Protein AF-A0AAE3A892-F1 (afdb_monomer_lite)

Foldseek 3Di:
DDPPPPPVNVVVVVVVVVVVDVVPDDDPDDDPDDDDDDDDDDDDDDDDDDDDPPPVVVVVVVVVVVVVVVVVVVVVVVVVLLVLLVVLLVVQLVLLVVLLVLQLVVLVVLLVVLLVLLVVLLVVQLVVLVVLLVVQLVVLVVLLVLQLVLLVVLCVVLVPDPDVSVVSNVVSVVLSVVLNVQSVVLSVVQNVVLVVLSVVLNVQSVVLSVVVNVVSVVVSVVVNVVSVVCSVVSHRDHCNVVSVPSNDDDPVSSVSSVVSSVSSNPDDRPDGRHGPRHHDHNPPVDLPPDPLVVCVVVLVVLVVVCVVPVPDDLVNSLVVSVVVPPVDPSSSSVSSVVD

Organism: NCBI:txid2885352

Secondary structure (DSSP, 8-state):
------HHHHHHHHHHHHHHHHHH----------------------------SSHHHHHHHHHHHHHHHHHHHHHHHHHHHHHHHHHHHHHHHHHHHHHHHHHHHHHHHHHHHHHHHHHHHHHHHHHHHHHHHHHHHHHHHHHHHHHHHHHHHHHHHHT--SSHHHHHHHHHHHHHHHHHHHHHHHHHHHHHHHHHHHHHHHHHHHHHHHHHHHHHHHHHHHHHHHHHHHHHTT-----HHHHTTSSS--HHHHHHHHHHHHHHHT---SS---------------TTSS--GGGHHHHHHHHHHHHH-TT--HHHHHHHHHHTT---HHHHHHHHTT-

Structure (mmCIF, N/CA/C/O backbone):
data_AF-A0AAE3A892-F1
#
_entry.id   AF-A0AAE3A892-F1
#
loop_
_atom_site.group_PDB
_atom_site.id
_atom_site.type_symbol
_atom_site.label_atom_id
_atom_site.label_alt_id
_atom_site.label_comp_id
_atom_site.label_asym_id
_atom_site.label_entity_id
_atom_site.label_seq_id
_atom_site.pdbx_PDB_ins_code
_atom_site.Cartn_x
_atom_site.Cartn_y
_atom_sit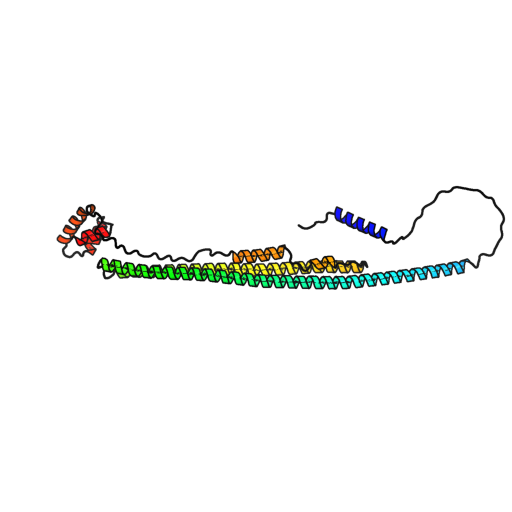e.Cartn_z
_atom_site.occupancy
_atom_site.B_iso_or_equiv
_atom_site.auth_seq_id
_atom_site.auth_comp_id
_atom_site.auth_asym_id
_atom_site.auth_atom_id
_atom_site.pdbx_PDB_model_num
ATOM 1 N N . MET A 1 1 ? 23.558 9.564 -4.232 1.00 33.62 1 MET A N 1
ATOM 2 C CA . MET A 1 1 ? 24.582 10.556 -4.639 1.00 33.62 1 MET A CA 1
ATOM 3 C C . MET A 1 1 ? 24.733 10.500 -6.153 1.00 33.62 1 MET A C 1
ATOM 5 O O . MET A 1 1 ? 25.247 9.514 -6.661 1.00 33.62 1 MET A O 1
ATOM 9 N N . ALA A 1 2 ? 24.221 11.501 -6.871 1.00 34.81 2 ALA A N 1
ATOM 10 C CA . ALA A 1 2 ? 24.325 11.575 -8.327 1.00 34.81 2 ALA A CA 1
ATOM 11 C C . ALA A 1 2 ? 25.760 11.954 -8.733 1.00 34.81 2 ALA A C 1
ATOM 13 O O . ALA A 1 2 ? 26.279 12.981 -8.292 1.00 34.81 2 ALA A O 1
ATOM 14 N N . LEU A 1 3 ? 26.406 11.122 -9.554 1.00 37.56 3 LEU A N 1
ATOM 15 C CA . LEU A 1 3 ? 27.712 11.415 -10.146 1.00 37.56 3 LEU A CA 1
ATOM 16 C C . LEU A 1 3 ? 27.541 12.491 -11.221 1.00 37.56 3 LEU A C 1
ATOM 18 O O . LEU A 1 3 ? 27.322 12.210 -12.395 1.00 37.56 3 LEU A O 1
ATOM 22 N N . ASN A 1 4 ? 27.625 13.744 -10.788 1.00 42.72 4 ASN A N 1
ATOM 23 C CA . ASN A 1 4 ? 27.704 14.901 -11.661 1.00 42.72 4 ASN A CA 1
ATOM 24 C C . ASN A 1 4 ? 29.128 14.940 -12.240 1.00 42.72 4 ASN A C 1
ATOM 26 O O . ASN A 1 4 ? 30.059 15.431 -11.594 1.00 42.72 4 ASN A O 1
ATOM 30 N N . LEU A 1 5 ? 29.332 14.333 -13.415 1.00 45.47 5 LEU A N 1
ATOM 31 C CA . LEU A 1 5 ? 30.637 14.351 -14.071 1.00 45.47 5 LEU A CA 1
ATOM 32 C C . LEU A 1 5 ? 30.964 15.789 -14.483 1.00 45.47 5 LEU A C 1
ATOM 34 O O . LEU A 1 5 ? 30.405 16.344 -15.427 1.00 45.47 5 LEU A O 1
ATOM 38 N N . THR A 1 6 ? 31.879 16.406 -13.739 1.00 59.25 6 THR A N 1
ATOM 39 C CA . THR A 1 6 ? 32.357 17.767 -13.996 1.00 59.25 6 THR A CA 1
ATOM 40 C C . THR A 1 6 ? 32.995 17.864 -15.385 1.00 59.25 6 THR A C 1
ATOM 42 O O . THR A 1 6 ? 33.561 16.899 -15.896 1.00 59.25 6 THR A O 1
ATOM 45 N N . SER A 1 7 ? 32.964 19.051 -15.999 1.00 50.44 7 SER A N 1
ATOM 46 C CA . SER A 1 7 ? 33.497 19.320 -17.350 1.00 50.44 7 SER A CA 1
ATOM 47 C C . SER A 1 7 ? 34.948 18.854 -17.576 1.00 50.44 7 SER A C 1
ATOM 49 O O . SER A 1 7 ? 35.353 18.597 -18.711 1.00 50.44 7 SER A O 1
ATOM 51 N N . LYS A 1 8 ? 35.730 18.676 -16.501 1.00 50.28 8 LYS A N 1
ATOM 52 C CA . LYS A 1 8 ? 37.054 18.035 -16.530 1.00 50.28 8 LYS A CA 1
ATOM 53 C C . LYS A 1 8 ? 36.995 16.540 -16.855 1.00 50.28 8 LYS A C 1
ATOM 55 O O . LYS A 1 8 ? 37.825 16.073 -17.625 1.00 50.28 8 LYS A O 1
ATOM 60 N N . GLN A 1 9 ? 36.030 15.794 -16.324 1.00 52.16 9 GLN A N 1
ATOM 61 C CA . GLN A 1 9 ? 35.881 14.364 -16.608 1.00 52.16 9 GLN A CA 1
ATOM 62 C C . GLN A 1 9 ? 35.384 14.107 -18.039 1.00 52.16 9 GLN A C 1
ATOM 64 O O . GLN A 1 9 ? 35.824 13.145 -18.665 1.00 52.16 9 GLN A O 1
ATOM 69 N N . LEU A 1 10 ? 34.580 15.020 -18.600 1.00 50.03 10 LEU A N 1
ATOM 70 C CA . LEU A 1 10 ? 34.157 14.970 -20.005 1.00 50.03 10 LEU A CA 1
ATOM 71 C C . LEU A 1 10 ? 35.337 15.211 -20.970 1.00 50.03 10 LEU A C 1
ATOM 73 O O . LEU A 1 10 ? 35.497 14.487 -21.951 1.00 50.03 10 LEU A O 1
ATOM 77 N N . LYS A 1 11 ? 36.237 16.152 -20.641 1.00 51.78 11 LYS A N 1
ATOM 78 C CA . LYS A 1 11 ? 37.479 16.387 -21.406 1.00 51.78 11 LYS A CA 1
ATOM 79 C C . LYS A 1 11 ? 38.458 15.210 -21.327 1.00 51.78 11 LYS A C 1
ATOM 81 O O . LYS A 1 11 ? 39.085 14.875 -22.328 1.00 51.78 11 LYS A O 1
ATOM 86 N N . THR A 1 12 ? 38.556 14.537 -20.181 1.00 56.66 12 THR A N 1
ATOM 87 C CA . THR A 1 12 ? 39.399 13.337 -20.032 1.00 56.66 12 THR A CA 1
ATOM 88 C C . THR A 1 12 ? 38.829 12.128 -20.785 1.00 56.66 12 THR A C 1
ATOM 90 O O . THR A 1 12 ? 39.595 11.333 -21.330 1.00 56.66 12 THR A O 1
ATOM 93 N N . ALA A 1 13 ? 37.501 11.998 -20.878 1.00 49.62 13 ALA A N 1
ATOM 94 C CA . ALA A 1 13 ? 36.851 10.969 -21.692 1.00 49.62 13 ALA A CA 1
ATOM 95 C C . ALA A 1 13 ? 37.046 11.215 -23.202 1.00 49.62 13 ALA A C 1
ATOM 97 O O . ALA A 1 13 ? 37.374 10.279 -23.931 1.00 49.62 13 ALA A O 1
ATOM 98 N N . MET A 1 14 ? 36.967 12.473 -23.656 1.00 52.16 14 MET A N 1
ATOM 99 C CA . MET A 1 14 ? 37.275 12.855 -25.045 1.00 52.16 14 MET A CA 1
ATOM 100 C C . MET A 1 14 ? 38.755 12.631 -25.402 1.00 52.16 14 MET A C 1
ATOM 102 O O . MET A 1 14 ? 39.050 12.085 -26.463 1.00 52.16 14 MET A O 1
ATOM 106 N N . ALA A 1 15 ? 39.686 12.930 -24.490 1.00 50.28 15 ALA A N 1
ATOM 107 C CA . ALA A 1 15 ? 41.113 12.649 -24.686 1.00 50.28 15 ALA A CA 1
ATOM 108 C C . ALA A 1 15 ? 41.426 11.136 -24.742 1.00 50.28 15 ALA A C 1
ATOM 110 O O . ALA A 1 15 ? 42.330 10.713 -25.464 1.00 50.28 15 ALA A O 1
ATOM 111 N N . ARG A 1 16 ? 40.658 10.295 -24.027 1.00 50.62 16 ARG A N 1
ATOM 112 C CA . ARG A 1 16 ? 40.724 8.826 -24.165 1.00 50.62 16 ARG A CA 1
ATOM 113 C C . ARG A 1 16 ? 40.173 8.341 -25.509 1.00 50.62 16 ARG A C 1
ATOM 115 O O . ARG A 1 16 ? 40.745 7.412 -26.075 1.00 50.62 16 ARG A O 1
ATOM 122 N N . GLY A 1 17 ? 39.131 8.984 -26.038 1.00 47.88 17 GLY A N 1
ATOM 123 C CA . GLY A 1 17 ? 38.609 8.724 -27.385 1.00 47.88 17 GLY A CA 1
ATOM 124 C C . GLY A 1 17 ? 39.623 9.054 -28.489 1.00 47.88 17 GLY A C 1
ATOM 125 O O . GLY A 1 17 ? 39.871 8.233 -29.371 1.00 47.88 17 GLY A O 1
ATOM 126 N N . GLU A 1 18 ? 40.311 10.196 -28.388 1.00 48.03 18 GLU A N 1
ATOM 127 C CA . GLU A 1 18 ? 41.391 10.572 -29.318 1.00 48.03 18 GLU A CA 1
ATOM 128 C C . GLU A 1 18 ? 42.628 9.661 -29.232 1.00 48.03 18 GLU A C 1
ATOM 130 O O . GLU A 1 18 ? 43.338 9.469 -30.224 1.00 48.03 18 GLU A O 1
ATOM 135 N N . ALA A 1 19 ? 42.916 9.092 -28.058 1.00 49.12 19 ALA A N 1
ATOM 136 C CA . ALA A 1 19 ? 44.016 8.145 -27.883 1.00 49.12 19 ALA A CA 1
ATOM 137 C C . ALA A 1 19 ? 43.709 6.765 -28.495 1.00 49.12 19 ALA A C 1
ATOM 139 O O . ALA A 1 19 ? 44.619 6.100 -28.993 1.00 49.12 19 ALA A O 1
ATOM 140 N N . LEU A 1 20 ? 42.438 6.347 -28.517 1.00 46.78 20 LEU A N 1
ATOM 141 C CA . LEU A 1 20 ? 42.010 5.100 -29.160 1.00 46.78 20 LEU A CA 1
ATOM 142 C C . LEU A 1 20 ? 42.042 5.197 -30.692 1.00 46.78 20 LEU A C 1
ATOM 144 O O . LEU A 1 20 ? 42.475 4.247 -31.344 1.00 46.78 20 LEU A O 1
ATOM 148 N N . ASN A 1 21 ? 41.717 6.364 -31.259 1.00 45.84 21 ASN A N 1
ATOM 149 C CA . ASN A 1 21 ? 41.818 6.606 -32.704 1.00 45.84 21 ASN A CA 1
ATOM 150 C C . ASN A 1 21 ? 43.278 6.564 -33.211 1.00 45.84 21 ASN A C 1
ATOM 152 O O . ASN A 1 21 ? 43.562 6.109 -34.316 1.00 45.84 21 ASN A O 1
ATOM 156 N N . ARG A 1 22 ? 44.242 6.956 -32.366 1.00 53.88 22 ARG A N 1
ATOM 157 C CA . ARG A 1 22 ? 45.680 6.838 -32.668 1.00 53.88 22 ARG A CA 1
ATOM 158 C C . ARG A 1 22 ? 46.227 5.409 -32.577 1.00 53.88 22 ARG A C 1
ATOM 160 O O . ARG A 1 22 ? 47.268 5.142 -33.168 1.00 53.88 22 ARG A O 1
ATOM 167 N N . LYS A 1 23 ? 45.557 4.497 -31.861 1.00 48.50 23 LYS A N 1
ATOM 168 C CA . LYS A 1 23 ? 46.024 3.113 -31.653 1.00 48.50 23 LYS A CA 1
ATOM 169 C C . LYS A 1 23 ? 45.514 2.126 -32.715 1.00 48.50 23 LYS A C 1
ATOM 171 O O . LYS A 1 23 ? 46.182 1.122 -32.935 1.00 48.50 23 LYS A O 1
ATOM 176 N N . TYR A 1 24 ? 44.386 2.408 -33.377 1.00 50.06 24 TYR A N 1
ATOM 177 C CA . TYR A 1 24 ? 43.742 1.473 -34.320 1.00 50.06 24 TYR A CA 1
ATOM 178 C C . TYR A 1 24 ? 43.575 1.973 -35.771 1.00 50.06 24 TYR A C 1
ATOM 180 O O . TYR A 1 24 ? 43.003 1.257 -36.580 1.00 50.06 24 TYR A O 1
ATOM 188 N N . GLY A 1 25 ? 44.157 3.122 -36.134 1.00 41.69 25 GLY A N 1
ATOM 189 C CA . GLY A 1 25 ? 44.563 3.426 -37.514 1.00 41.69 25 GLY A CA 1
ATOM 190 C C . GLY A 1 25 ? 43.467 3.811 -38.518 1.00 41.69 25 GLY A C 1
ATOM 191 O O . GLY A 1 25 ? 42.884 2.957 -39.170 1.00 41.69 25 GLY A O 1
ATOM 192 N N . LEU A 1 26 ? 43.346 5.114 -38.791 1.00 39.53 26 LEU A N 1
ATOM 193 C CA . LEU A 1 26 ? 43.090 5.633 -40.142 1.00 39.53 26 LEU A CA 1
ATOM 194 C C . LEU A 1 26 ? 44.036 6.815 -40.398 1.00 39.53 26 LEU A C 1
ATOM 196 O O . LEU A 1 26 ? 43.780 7.954 -40.013 1.00 39.53 26 LEU A O 1
ATOM 200 N N . SER A 1 27 ? 45.180 6.519 -41.019 1.00 34.69 27 SER A N 1
ATOM 201 C CA . SER A 1 27 ? 46.148 7.520 -41.471 1.00 34.69 27 SER A CA 1
ATOM 202 C C . SER A 1 27 ? 45.710 8.080 -42.823 1.00 34.69 27 SER A C 1
ATOM 204 O O . SER A 1 27 ? 46.051 7.527 -43.864 1.00 34.69 27 SER A O 1
ATOM 206 N N . SER A 1 28 ? 44.990 9.202 -42.822 1.00 35.16 28 SER A N 1
ATOM 207 C CA . SER A 1 28 ? 44.943 10.095 -43.985 1.00 35.16 28 SER A CA 1
ATOM 208 C C . SER A 1 28 ? 46.213 10.946 -43.977 1.00 35.16 28 SER A C 1
ATOM 210 O O . SER A 1 28 ? 46.269 12.032 -43.395 1.00 35.16 28 SER A O 1
ATOM 212 N N . SER A 1 29 ? 47.263 10.409 -44.587 1.00 31.91 29 SER A N 1
ATOM 213 C CA . SER A 1 29 ? 48.563 11.051 -44.737 1.00 31.91 29 SER A CA 1
ATOM 214 C C . SER A 1 29 ? 48.463 12.259 -45.672 1.00 31.91 29 SER A C 1
ATOM 216 O O . SER A 1 29 ? 48.416 12.101 -46.886 1.00 31.91 29 SER A O 1
ATOM 218 N N . ASN A 1 30 ? 48.507 13.476 -45.126 1.00 35.72 30 ASN A N 1
ATOM 219 C CA . ASN A 1 30 ? 48.922 14.653 -45.889 1.00 35.72 30 ASN A CA 1
ATOM 220 C C . ASN A 1 30 ? 50.084 15.337 -45.159 1.00 35.72 30 ASN A C 1
ATOM 222 O O . ASN A 1 30 ? 49.921 16.328 -44.449 1.00 35.72 30 ASN A O 1
ATOM 226 N N . SER A 1 31 ? 51.276 14.750 -45.280 1.00 31.88 31 SER A N 1
ATOM 227 C CA . SER A 1 31 ? 52.509 15.294 -44.713 1.00 31.88 31 SER A CA 1
ATOM 228 C C . SER A 1 31 ? 53.318 16.004 -45.793 1.00 31.88 31 SER A C 1
ATOM 230 O O . SER A 1 31 ? 54.156 15.409 -46.471 1.00 31.88 31 SER A O 1
ATOM 232 N N . LYS A 1 32 ? 53.107 17.315 -45.911 1.00 34.75 32 LYS A N 1
ATOM 233 C CA . LYS A 1 32 ? 54.058 18.222 -46.555 1.00 34.75 32 LYS A CA 1
ATOM 234 C C . LYS A 1 32 ? 55.194 18.462 -45.555 1.00 34.75 32 LYS A C 1
ATOM 236 O O . LYS A 1 32 ? 55.062 19.289 -44.658 1.00 34.75 32 LYS A O 1
ATOM 241 N N . LYS A 1 33 ? 56.293 17.709 -45.664 1.00 29.84 33 LYS A N 1
ATOM 242 C CA . LYS A 1 33 ? 57.527 18.004 -44.923 1.00 29.84 33 LYS A CA 1
ATOM 243 C C . LYS A 1 33 ? 58.719 18.015 -45.868 1.00 29.84 33 LYS A C 1
ATOM 245 O O . LYS A 1 33 ? 59.202 16.991 -46.330 1.00 29.84 33 LYS A O 1
ATOM 250 N N . THR A 1 34 ? 59.148 19.238 -46.135 1.00 32.78 34 THR A N 1
ATOM 251 C CA . THR A 1 34 ? 60.430 19.642 -46.698 1.00 32.78 34 THR A CA 1
ATOM 252 C C . THR A 1 34 ? 61.585 19.056 -45.888 1.00 32.78 34 THR A C 1
ATOM 254 O O . THR A 1 34 ? 61.713 19.349 -44.697 1.00 32.78 34 THR A O 1
ATOM 257 N N . SER A 1 35 ? 62.447 18.279 -46.538 1.00 32.44 35 SER A N 1
ATOM 258 C CA . SER A 1 35 ? 63.747 17.865 -46.012 1.00 32.44 35 SER A CA 1
ATOM 259 C C . SER A 1 35 ? 64.864 18.486 -46.853 1.00 32.44 35 SER A C 1
ATOM 261 O O . SER A 1 35 ? 65.071 18.124 -48.007 1.00 32.44 35 SER A O 1
ATOM 263 N N . THR A 1 36 ? 65.509 19.480 -46.243 1.00 30.20 36 THR A N 1
ATOM 264 C CA . THR A 1 36 ? 66.960 19.739 -46.205 1.00 30.20 36 THR A CA 1
ATOM 265 C C . THR A 1 36 ? 67.838 19.126 -47.299 1.00 30.20 36 THR A C 1
ATOM 267 O O . THR A 1 36 ? 68.023 17.914 -47.376 1.00 30.20 36 THR A O 1
ATOM 270 N N . ALA A 1 37 ? 68.467 20.025 -48.057 1.00 32.53 37 ALA A N 1
ATOM 271 C CA . ALA A 1 37 ? 69.498 19.758 -49.044 1.00 32.53 37 ALA A CA 1
ATOM 272 C C . ALA A 1 37 ? 70.901 19.639 -48.420 1.00 32.53 37 ALA A C 1
ATOM 274 O O . ALA A 1 37 ? 71.353 20.547 -47.727 1.00 32.53 37 ALA A O 1
ATOM 275 N N . SER A 1 38 ? 71.595 18.554 -48.756 1.00 28.89 38 SER A N 1
ATOM 276 C CA . SER A 1 38 ? 73.054 18.398 -48.905 1.00 28.89 38 SER A CA 1
ATOM 277 C C . SER A 1 38 ? 73.251 16.957 -49.428 1.00 28.89 38 SER A C 1
ATOM 279 O O . SER A 1 38 ? 72.563 16.051 -48.987 1.00 28.89 38 SER A O 1
ATOM 281 N N . THR A 1 39 ? 74.061 16.593 -50.421 1.00 34.81 39 THR A N 1
ATOM 282 C CA . THR A 1 39 ? 75.251 17.172 -51.046 1.00 34.81 39 THR A CA 1
ATOM 283 C C . THR A 1 39 ? 75.462 16.461 -52.400 1.00 34.81 39 THR A C 1
ATOM 285 O O . THR A 1 39 ? 74.985 15.347 -52.586 1.00 34.81 39 THR A O 1
ATOM 288 N N . THR A 1 40 ? 76.296 17.054 -53.262 1.00 31.59 40 THR A N 1
ATOM 289 C CA . THR A 1 40 ? 77.102 16.473 -54.367 1.00 31.59 40 THR A CA 1
ATOM 290 C C . THR A 1 40 ? 76.727 16.797 -55.821 1.00 31.59 40 THR A C 1
ATOM 292 O O . THR A 1 40 ? 75.666 16.488 -56.349 1.00 31.59 40 THR A O 1
ATOM 295 N N . LYS A 1 41 ? 77.712 17.439 -56.466 1.00 43.19 41 LYS A N 1
ATOM 296 C CA . LYS A 1 41 ? 77.866 17.747 -57.891 1.00 43.19 41 LYS A CA 1
ATOM 297 C C . LYS A 1 41 ? 78.068 16.479 -58.736 1.00 43.19 41 LYS A C 1
ATOM 299 O O . LYS A 1 41 ? 78.919 15.667 -58.386 1.00 43.19 41 LYS A O 1
ATOM 304 N N . LYS A 1 42 ? 77.474 16.444 -59.935 1.00 34.06 42 LYS A N 1
ATOM 305 C CA . LYS A 1 42 ? 78.073 15.934 -61.198 1.00 34.06 42 LYS A CA 1
ATOM 306 C C . LYS A 1 42 ? 77.140 16.305 -62.364 1.00 34.06 42 LYS A C 1
ATOM 308 O O . LYS A 1 42 ? 76.010 15.855 -62.412 1.00 34.06 42 LYS A O 1
ATOM 313 N N . LYS A 1 43 ? 77.436 17.378 -63.103 1.00 36.88 43 LYS A N 1
ATOM 314 C CA . LYS A 1 43 ? 78.174 17.433 -64.385 1.00 36.88 43 LYS A CA 1
ATOM 315 C C . LYS A 1 43 ? 77.489 16.656 -65.530 1.00 36.88 43 LYS A C 1
ATOM 317 O O . LYS A 1 43 ? 77.686 15.459 -65.670 1.00 36.88 43 LYS A O 1
ATOM 322 N N . SER A 1 44 ? 76.709 17.421 -66.305 1.00 44.81 44 SER A N 1
ATOM 323 C CA . SER A 1 44 ? 76.416 17.367 -67.753 1.00 44.81 44 SER A CA 1
ATOM 324 C C . SER A 1 44 ? 76.739 16.094 -68.546 1.00 44.81 44 SER A C 1
ATOM 326 O O . SER A 1 44 ? 77.898 15.687 -68.574 1.00 44.81 44 SER A O 1
ATOM 328 N N . THR A 1 45 ? 75.804 15.642 -69.391 1.00 34.69 45 THR A N 1
ATOM 329 C CA . THR A 1 45 ? 76.001 15.568 -70.860 1.00 34.69 45 THR A CA 1
ATOM 330 C C . THR A 1 45 ? 74.736 15.127 -71.610 1.00 34.69 45 THR A C 1
ATOM 332 O O . THR A 1 45 ? 74.023 14.239 -71.171 1.00 34.69 45 THR A O 1
ATOM 335 N N . ALA A 1 46 ? 74.537 15.784 -72.756 1.00 36.56 46 ALA A N 1
ATOM 336 C CA . ALA A 1 46 ? 73.961 15.306 -74.015 1.00 36.56 46 ALA A CA 1
ATOM 337 C C . ALA A 1 46 ? 72.543 14.691 -74.065 1.00 36.56 46 ALA A C 1
ATOM 339 O O . ALA A 1 46 ? 72.255 13.606 -73.577 1.00 36.56 46 ALA A O 1
ATOM 340 N N . SER A 1 47 ? 71.709 15.407 -74.822 1.00 45.09 47 SER A N 1
ATOM 341 C CA . SER A 1 47 ? 70.460 15.008 -75.473 1.00 45.09 47 SER A CA 1
ATOM 342 C C . SER A 1 47 ? 70.478 13.606 -76.095 1.00 45.09 47 SER A C 1
ATOM 344 O O . SER A 1 47 ? 71.392 13.256 -76.842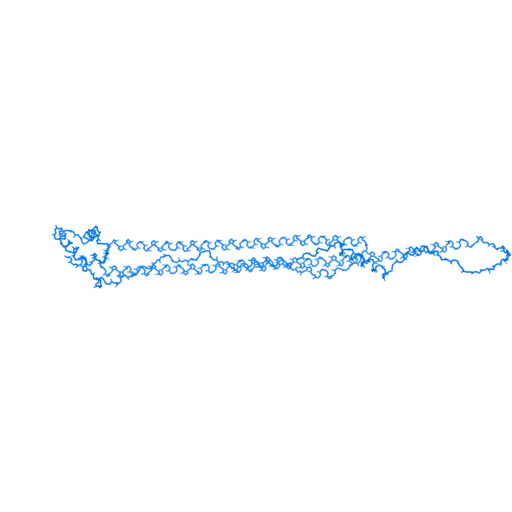 1.00 45.09 47 SER A O 1
ATOM 346 N N . THR A 1 48 ? 69.393 12.854 -75.907 1.00 39.38 48 THR A N 1
ATOM 347 C CA . THR A 1 48 ? 68.862 11.967 -76.948 1.00 39.38 48 THR A CA 1
ATOM 348 C C . THR A 1 48 ? 67.340 12.044 -76.915 1.00 39.38 48 THR A C 1
ATOM 350 O O . THR A 1 48 ? 66.697 11.770 -75.905 1.00 39.38 48 THR A O 1
ATOM 353 N N . ASN A 1 49 ? 66.789 12.500 -78.033 1.00 50.47 49 ASN A N 1
ATOM 354 C CA . ASN A 1 49 ? 65.371 12.631 -78.312 1.00 50.47 49 ASN A CA 1
ATOM 355 C C . ASN A 1 49 ? 64.769 11.224 -78.482 1.00 50.47 49 ASN A C 1
ATOM 357 O O . ASN A 1 49 ? 65.181 10.495 -79.384 1.00 50.47 49 ASN A O 1
ATOM 361 N N . VAL A 1 50 ? 63.828 10.837 -77.616 1.00 42.72 50 VAL A N 1
ATOM 362 C CA . VAL A 1 50 ? 63.023 9.617 -77.767 1.00 42.72 50 VAL A CA 1
ATOM 363 C C . VAL A 1 50 ? 61.554 9.967 -77.546 1.00 42.72 50 VAL A C 1
ATOM 365 O O . VAL A 1 50 ? 61.158 10.480 -76.503 1.00 42.72 50 VAL A O 1
ATOM 368 N N . ASN A 1 51 ? 60.781 9.705 -78.591 1.00 52.22 51 ASN A N 1
ATOM 369 C CA . ASN A 1 51 ? 59.349 9.903 -78.767 1.00 52.22 51 ASN A CA 1
ATOM 370 C C . ASN A 1 51 ? 58.511 9.493 -77.527 1.00 52.22 51 ASN A C 1
ATOM 372 O O . ASN A 1 51 ? 58.385 8.306 -77.236 1.00 52.22 51 ASN A O 1
ATOM 376 N N . SER A 1 52 ? 57.910 10.456 -76.814 1.00 45.56 52 SER A N 1
ATOM 377 C CA . SER A 1 52 ? 57.149 10.258 -75.561 1.00 45.56 52 SER A CA 1
ATOM 378 C C . SER A 1 52 ? 55.654 10.611 -75.684 1.00 45.56 52 SER A C 1
ATOM 380 O O . SER A 1 52 ? 55.048 11.147 -74.762 1.00 45.56 52 SER A O 1
ATOM 382 N N . GLY A 1 53 ? 55.030 10.309 -76.829 1.00 41.81 53 GLY A N 1
ATOM 383 C CA . GLY A 1 53 ? 53.602 10.583 -77.069 1.00 41.81 53 GLY A CA 1
ATOM 384 C C . GLY A 1 53 ? 52.627 9.461 -76.674 1.00 41.81 53 GLY A C 1
ATOM 385 O O . GLY A 1 53 ? 51.442 9.726 -76.511 1.00 41.81 53 GLY A O 1
ATOM 386 N N . ALA A 1 54 ? 53.095 8.218 -76.500 1.00 41.38 54 ALA A N 1
ATOM 387 C CA . ALA A 1 54 ? 52.225 7.043 -76.305 1.00 41.38 54 ALA A CA 1
ATOM 388 C C . ALA A 1 54 ? 52.157 6.506 -74.855 1.00 41.38 54 ALA A C 1
ATOM 390 O O . ALA A 1 54 ? 51.357 5.621 -74.566 1.00 41.38 54 ALA A O 1
ATOM 391 N N . SER A 1 55 ? 52.972 7.034 -73.932 1.00 46.03 55 SER A N 1
ATOM 392 C CA . SER A 1 55 ? 53.077 6.554 -72.538 1.00 46.03 55 SER A CA 1
ATOM 393 C C . SER A 1 55 ? 52.178 7.300 -71.543 1.00 46.03 55 SER A C 1
ATOM 395 O O . SER A 1 55 ? 52.001 6.842 -70.418 1.00 46.03 55 SER A O 1
ATOM 397 N N . SER A 1 56 ? 51.621 8.452 -71.923 1.00 51.56 56 SER A N 1
ATOM 398 C CA . SER A 1 56 ? 50.741 9.247 -71.055 1.00 51.56 56 SER A CA 1
ATOM 399 C C . SER A 1 56 ? 49.319 8.685 -70.987 1.00 51.56 56 SER A C 1
ATOM 401 O O . SER A 1 56 ? 48.671 8.795 -69.951 1.00 51.56 56 SER A O 1
ATOM 403 N N . TYR A 1 57 ? 48.848 8.031 -72.055 1.00 52.50 57 TYR A N 1
ATOM 404 C CA . TYR A 1 57 ? 47.497 7.467 -72.122 1.00 52.50 57 TYR A CA 1
ATOM 405 C C . TYR A 1 57 ? 47.351 6.166 -71.317 1.00 52.50 57 TYR A C 1
ATOM 407 O O . TYR A 1 57 ? 46.376 6.013 -70.589 1.00 52.50 57 TYR A O 1
ATOM 415 N N . SER A 1 58 ? 48.338 5.262 -71.364 1.00 57.81 58 SER A N 1
ATOM 416 C CA . SER A 1 58 ? 48.319 4.016 -70.577 1.00 57.81 58 SER A CA 1
ATOM 417 C C . SER A 1 58 ? 48.485 4.269 -69.076 1.00 57.81 58 SER A C 1
ATOM 419 O O . SER A 1 58 ? 47.856 3.604 -68.256 1.00 57.81 58 SER A O 1
ATOM 421 N N . GLN A 1 59 ? 49.278 5.277 -68.705 1.00 59.66 59 GLN A N 1
ATOM 422 C CA . GLN A 1 59 ? 49.466 5.671 -67.310 1.00 59.66 59 GLN A CA 1
ATOM 423 C C . GLN A 1 59 ? 48.242 6.411 -66.740 1.00 59.66 59 GLN A C 1
ATOM 425 O O . GLN A 1 59 ? 47.920 6.233 -65.568 1.00 59.66 59 GLN A O 1
ATOM 430 N N . ALA A 1 60 ? 47.516 7.174 -67.566 1.00 62.66 60 ALA A N 1
ATOM 431 C CA . ALA A 1 60 ? 46.236 7.780 -67.189 1.00 62.66 60 ALA A CA 1
ATOM 432 C C . ALA A 1 60 ? 45.118 6.735 -67.007 1.00 62.66 60 ALA A C 1
ATOM 434 O O . ALA A 1 60 ? 44.314 6.851 -66.085 1.00 62.66 60 ALA A O 1
ATOM 435 N N . GLN A 1 61 ? 45.091 5.690 -67.838 1.00 68.12 61 GLN A N 1
ATOM 436 C CA . GLN A 1 61 ? 44.095 4.616 -67.754 1.00 68.12 61 GLN A CA 1
ATOM 437 C C . GLN A 1 61 ? 44.324 3.709 -66.532 1.00 68.12 61 GLN A C 1
ATOM 439 O O . GLN A 1 61 ? 43.381 3.413 -65.803 1.00 68.12 61 GLN A O 1
ATOM 444 N N . ALA A 1 62 ? 45.584 3.374 -66.232 1.00 67.81 62 ALA A N 1
ATOM 445 C CA . ALA A 1 62 ? 45.951 2.639 -65.019 1.00 67.81 62 ALA A CA 1
ATOM 446 C C . ALA A 1 62 ? 45.671 3.436 -63.727 1.00 67.81 62 ALA A C 1
ATOM 448 O O . ALA A 1 62 ? 45.300 2.859 -62.707 1.00 67.81 62 ALA A O 1
ATOM 449 N N . ALA A 1 63 ? 45.811 4.767 -63.758 1.00 68.19 63 ALA A N 1
ATOM 450 C CA . ALA A 1 63 ? 45.441 5.627 -62.633 1.00 68.19 63 ALA A CA 1
ATOM 451 C C . ALA A 1 63 ? 43.916 5.687 -62.412 1.00 68.19 63 ALA A C 1
ATOM 453 O O . ALA A 1 63 ? 43.474 5.703 -61.265 1.00 68.19 63 ALA A O 1
ATOM 454 N N . ALA A 1 64 ? 43.120 5.670 -63.487 1.00 72.81 64 ALA A N 1
ATOM 455 C CA . ALA A 1 64 ? 41.659 5.632 -63.411 1.00 72.81 64 ALA A CA 1
ATOM 456 C C . ALA A 1 64 ? 41.133 4.289 -62.863 1.00 72.81 64 ALA A C 1
ATOM 458 O O . ALA A 1 64 ? 40.252 4.283 -62.007 1.00 72.81 64 ALA A O 1
ATOM 459 N N . GLU A 1 65 ? 41.707 3.154 -63.281 1.00 73.12 65 GLU A N 1
ATOM 460 C CA . GLU A 1 65 ? 41.372 1.836 -62.713 1.00 73.12 65 GLU A CA 1
ATOM 461 C C . GLU A 1 65 ? 41.791 1.708 -61.241 1.00 73.12 65 GLU A C 1
ATOM 463 O O . GLU A 1 65 ? 41.048 1.141 -60.441 1.00 73.12 65 GLU A O 1
ATOM 468 N N . ALA A 1 66 ? 42.936 2.279 -60.848 1.00 74.44 66 ALA A N 1
ATOM 469 C CA . ALA A 1 66 ? 43.364 2.307 -59.449 1.00 74.44 66 ALA A CA 1
ATOM 470 C C . ALA A 1 66 ? 42.432 3.156 -58.561 1.00 74.44 66 ALA A C 1
ATOM 472 O O . ALA A 1 66 ? 42.182 2.792 -57.412 1.00 74.44 66 ALA A O 1
ATOM 473 N N . GLN A 1 67 ? 41.888 4.261 -59.085 1.00 78.62 67 GLN A N 1
ATOM 474 C CA . GLN A 1 67 ? 40.886 5.075 -58.386 1.00 78.62 67 GLN A CA 1
ATOM 475 C C . GLN A 1 67 ? 39.537 4.354 -58.275 1.00 78.62 67 GLN A C 1
ATOM 477 O O . GLN A 1 67 ? 38.980 4.293 -57.182 1.00 78.62 67 GLN A O 1
ATOM 482 N N . ALA A 1 68 ? 39.064 3.720 -59.352 1.00 79.31 68 ALA A N 1
ATOM 483 C CA . ALA A 1 68 ? 37.830 2.933 -59.333 1.00 79.31 68 ALA A CA 1
ATOM 484 C C . ALA A 1 68 ? 37.916 1.724 -58.377 1.00 79.31 68 ALA A C 1
ATOM 486 O O . ALA A 1 68 ? 36.955 1.407 -57.675 1.00 79.31 68 ALA A O 1
ATOM 487 N N . ALA A 1 69 ? 39.078 1.064 -58.299 1.00 77.31 69 ALA A N 1
ATOM 488 C CA . ALA A 1 69 ? 39.317 -0.021 -57.349 1.00 77.31 69 ALA A CA 1
ATOM 489 C C . ALA A 1 69 ? 39.326 0.470 -55.888 1.00 77.31 69 ALA A C 1
ATOM 491 O O . ALA A 1 69 ? 38.755 -0.192 -55.019 1.00 77.31 69 ALA A O 1
ATOM 492 N N . ALA A 1 70 ? 39.918 1.640 -55.619 1.00 79.69 70 ALA A N 1
ATOM 493 C CA . ALA A 1 70 ? 39.928 2.249 -54.289 1.00 79.69 70 ALA A CA 1
ATOM 494 C C . ALA A 1 70 ? 38.523 2.690 -53.828 1.00 79.69 70 ALA A C 1
ATOM 496 O O . ALA A 1 70 ? 38.175 2.521 -52.659 1.00 79.69 70 ALA A O 1
ATOM 497 N N . GLU A 1 71 ? 37.694 3.210 -54.737 1.00 81.56 71 GLU A N 1
ATOM 498 C CA . GLU A 1 71 ? 36.297 3.569 -54.454 1.00 81.56 71 GLU A CA 1
ATOM 499 C C . GLU A 1 71 ? 35.436 2.332 -54.156 1.00 81.56 71 GLU A C 1
ATOM 501 O O . GLU A 1 71 ? 34.695 2.319 -53.171 1.00 81.56 71 GLU A O 1
ATOM 506 N N . ALA A 1 72 ? 35.600 1.251 -54.925 1.00 83.44 72 ALA A N 1
ATOM 507 C CA . ALA A 1 72 ? 34.890 -0.008 -54.691 1.00 83.44 72 ALA A CA 1
ATOM 508 C C . ALA A 1 72 ? 35.250 -0.660 -53.338 1.00 83.44 72 ALA A C 1
ATOM 510 O O . ALA A 1 72 ? 34.396 -1.263 -52.678 1.00 83.44 72 ALA A O 1
ATOM 511 N N . GLU A 1 73 ? 36.506 -0.546 -52.894 1.00 82.12 73 GLU A N 1
ATOM 512 C CA . GLU A 1 73 ? 36.935 -1.022 -51.574 1.00 82.12 73 GLU A CA 1
ATOM 513 C C . GLU A 1 73 ? 36.372 -0.145 -50.441 1.00 82.12 73 GLU A C 1
ATOM 515 O O . GLU A 1 73 ? 35.881 -0.670 -49.435 1.00 82.12 73 GLU A O 1
ATOM 520 N N . ALA A 1 74 ? 36.345 1.179 -50.629 1.00 81.44 74 ALA A N 1
ATOM 521 C CA . ALA A 1 74 ? 35.756 2.118 -49.676 1.00 81.44 74 ALA A CA 1
ATOM 522 C C . ALA A 1 74 ? 34.240 1.909 -49.499 1.00 81.44 74 ALA A C 1
ATOM 524 O O . ALA A 1 74 ? 33.739 1.937 -48.370 1.00 81.44 74 ALA A O 1
ATOM 525 N N . GLU A 1 75 ? 33.504 1.637 -50.580 1.00 85.25 75 GLU A N 1
ATOM 526 C CA . GLU A 1 75 ? 32.076 1.305 -50.518 1.00 85.25 75 GLU A CA 1
ATOM 527 C C . GLU A 1 75 ? 31.818 -0.003 -49.769 1.00 85.25 75 GLU A C 1
ATOM 529 O O . GLU A 1 75 ? 30.916 -0.064 -48.929 1.00 85.25 75 GLU A O 1
ATOM 534 N N . ARG A 1 76 ? 32.633 -1.042 -49.995 1.00 87.25 76 ARG A N 1
ATOM 535 C CA . ARG A 1 76 ? 32.522 -2.297 -49.236 1.00 87.25 76 ARG A CA 1
ATOM 536 C C . ARG A 1 76 ? 32.778 -2.100 -47.751 1.00 87.25 76 ARG A C 1
ATOM 538 O O . ARG A 1 76 ? 32.059 -2.680 -46.936 1.00 87.25 76 ARG A O 1
ATOM 545 N N . LEU A 1 77 ? 33.761 -1.275 -47.396 1.00 86.44 77 LEU A N 1
ATOM 546 C CA . LEU A 1 77 ? 34.051 -0.958 -46.002 1.00 86.44 77 LEU A CA 1
ATOM 547 C C . LEU A 1 77 ? 32.889 -0.187 -45.351 1.00 86.44 77 LEU A C 1
ATOM 549 O O . LEU A 1 77 ? 32.509 -0.509 -44.225 1.00 86.44 77 LEU A O 1
ATOM 553 N N . ARG A 1 78 ? 32.266 0.768 -46.064 1.00 85.94 78 ARG A N 1
ATOM 554 C CA . ARG A 1 78 ? 31.058 1.471 -45.585 1.00 85.94 78 ARG A CA 1
ATOM 555 C C . ARG A 1 78 ? 29.876 0.522 -45.404 1.00 85.94 78 ARG A C 1
ATOM 557 O O . ARG A 1 78 ? 29.295 0.502 -44.327 1.00 85.94 78 ARG A O 1
ATOM 564 N N . GLN A 1 79 ? 29.581 -0.331 -46.386 1.00 88.31 79 GLN A N 1
ATOM 565 C CA . GLN A 1 79 ? 28.510 -1.332 -46.278 1.00 88.31 79 GLN A CA 1
ATOM 566 C C . GLN A 1 79 ? 28.751 -2.322 -45.129 1.00 88.31 79 GLN A C 1
ATOM 568 O O . GLN A 1 79 ? 27.813 -2.787 -44.475 1.00 88.31 79 GLN A O 1
ATOM 573 N N . GLN A 1 80 ? 30.013 -2.679 -44.872 1.00 88.56 80 GLN A N 1
ATOM 574 C CA . GLN A 1 80 ? 30.376 -3.514 -43.733 1.00 88.56 80 GLN A CA 1
ATOM 575 C C . GLN A 1 80 ? 30.142 -2.776 -42.408 1.00 88.56 80 GLN A C 1
ATOM 577 O O . GLN A 1 80 ? 29.542 -3.357 -41.503 1.00 88.56 80 GLN A O 1
ATOM 582 N N . GLN A 1 81 ? 30.562 -1.512 -42.298 1.00 86.75 81 GLN A N 1
ATOM 583 C CA . GLN A 1 81 ? 30.328 -0.682 -41.111 1.00 86.75 81 GLN A CA 1
ATOM 584 C C . GLN A 1 81 ? 28.834 -0.471 -40.844 1.00 86.75 81 GLN A C 1
ATOM 586 O O . GLN A 1 81 ? 28.396 -0.652 -39.712 1.00 86.75 81 GLN A O 1
ATOM 591 N N . GLU A 1 82 ? 28.037 -0.198 -41.877 1.00 88.38 82 GLU A N 1
ATOM 592 C CA . GLU A 1 82 ? 26.577 -0.065 -41.785 1.00 88.38 82 GLU A CA 1
ATOM 593 C C . GLU A 1 82 ? 25.913 -1.333 -41.252 1.00 88.38 82 GLU A C 1
ATOM 595 O O . GLU A 1 82 ? 25.098 -1.272 -40.332 1.00 88.38 82 GLU A O 1
ATOM 600 N N . ARG A 1 83 ? 26.310 -2.502 -41.762 1.00 89.69 83 ARG A N 1
ATOM 601 C CA . ARG A 1 83 ? 25.777 -3.789 -41.299 1.00 89.69 83 ARG A CA 1
ATOM 602 C C . ARG A 1 83 ? 26.134 -4.077 -39.844 1.00 89.69 83 ARG A C 1
ATOM 604 O O . ARG A 1 83 ? 25.310 -4.610 -39.102 1.00 89.69 83 ARG A O 1
ATOM 611 N N . ILE A 1 84 ? 27.365 -3.762 -39.438 1.00 89.44 84 ILE A N 1
ATOM 612 C CA . ILE A 1 84 ? 27.806 -3.938 -38.050 1.00 89.44 84 ILE A CA 1
ATOM 613 C C . ILE A 1 84 ? 27.024 -2.983 -37.140 1.00 89.44 84 ILE A C 1
ATOM 615 O O . ILE A 1 84 ? 26.492 -3.431 -36.128 1.00 89.44 84 ILE A O 1
ATOM 619 N N . ALA A 1 85 ? 26.889 -1.710 -37.522 1.00 88.88 85 ALA A N 1
ATOM 620 C CA . ALA A 1 85 ? 26.136 -0.713 -36.765 1.00 88.88 85 ALA A CA 1
ATOM 621 C C . ALA A 1 85 ? 24.652 -1.094 -36.610 1.00 88.88 85 ALA A C 1
ATOM 623 O O . ALA A 1 85 ? 24.128 -1.040 -35.499 1.00 88.88 85 ALA A O 1
ATOM 624 N N . GLN A 1 86 ? 23.994 -1.563 -37.678 1.00 91.69 86 GLN A N 1
ATOM 625 C CA . GLN A 1 86 ? 22.610 -2.060 -37.627 1.00 91.69 86 GLN A CA 1
ATOM 626 C C . GLN A 1 86 ? 22.468 -3.263 -36.690 1.00 91.69 86 GLN A C 1
ATOM 628 O O . GLN A 1 86 ? 21.623 -3.260 -35.799 1.00 91.69 86 GLN A O 1
ATOM 633 N N . ARG A 1 87 ? 23.350 -4.263 -36.809 1.00 91.94 87 ARG A N 1
ATOM 634 C CA . ARG A 1 87 ? 23.317 -5.440 -35.929 1.00 91.94 87 ARG A CA 1
ATOM 635 C C . ARG A 1 87 ? 23.541 -5.070 -34.459 1.00 91.94 87 ARG A C 1
ATOM 637 O O . ARG A 1 87 ? 22.896 -5.638 -33.577 1.00 91.94 87 ARG A O 1
ATOM 644 N N . SER A 1 88 ? 24.457 -4.141 -34.190 1.00 89.50 88 SER A N 1
ATOM 645 C CA . SER A 1 88 ? 24.687 -3.610 -32.844 1.00 89.50 88 SER A CA 1
ATOM 646 C C . SER A 1 88 ? 23.455 -2.878 -32.315 1.00 89.50 88 SER A C 1
ATOM 648 O O . SER A 1 88 ? 23.073 -3.104 -31.169 1.00 89.50 88 SER A O 1
ATOM 650 N N . TYR A 1 89 ? 22.805 -2.053 -33.139 1.00 93.19 89 TYR A N 1
ATOM 651 C CA . TYR A 1 89 ? 21.559 -1.376 -32.787 1.00 93.19 89 TYR A CA 1
ATOM 652 C C . TYR A 1 89 ? 20.452 -2.370 -32.419 1.00 93.19 89 TYR A C 1
ATOM 654 O O . TYR A 1 89 ? 19.916 -2.278 -31.317 1.00 93.19 89 TYR A O 1
ATOM 662 N N . ASP A 1 90 ? 20.173 -3.359 -33.272 1.00 93.44 90 ASP A N 1
ATOM 663 C CA . ASP A 1 90 ? 19.118 -4.354 -33.039 1.00 93.44 90 ASP A CA 1
ATOM 664 C C . ASP A 1 90 ? 19.370 -5.156 -31.755 1.00 93.44 90 ASP A C 1
ATOM 666 O O . ASP A 1 90 ? 18.473 -5.351 -30.930 1.00 93.44 90 ASP A O 1
ATOM 670 N N . SER A 1 91 ? 20.622 -5.579 -31.541 1.00 92.06 91 SER A N 1
ATOM 671 C CA . SER A 1 91 ? 21.012 -6.308 -30.333 1.00 92.06 91 SER A CA 1
ATOM 672 C C . SER A 1 91 ? 20.871 -5.453 -29.074 1.00 92.06 91 SER A C 1
ATOM 674 O O . SER A 1 91 ? 20.380 -5.948 -28.058 1.00 92.06 91 SER A O 1
ATOM 676 N N . ASN A 1 92 ? 21.306 -4.190 -29.112 1.00 92.88 92 ASN A N 1
ATOM 677 C CA . ASN A 1 92 ? 21.185 -3.285 -27.971 1.00 92.88 92 ASN A CA 1
ATOM 678 C C . ASN A 1 92 ? 19.720 -2.940 -27.692 1.00 92.88 92 ASN A C 1
ATOM 680 O O . ASN A 1 92 ? 19.322 -2.915 -26.534 1.00 92.88 92 ASN A O 1
ATOM 684 N N . MET A 1 93 ? 18.911 -2.738 -28.733 1.00 93.62 93 MET A N 1
ATOM 685 C CA . MET A 1 93 ? 17.488 -2.440 -28.602 1.00 93.62 93 MET A CA 1
ATOM 686 C C . MET A 1 93 ? 16.725 -3.612 -27.978 1.00 93.62 93 MET A C 1
ATOM 688 O O . MET A 1 93 ? 15.952 -3.424 -27.040 1.00 93.62 93 MET A O 1
ATOM 692 N N . SER A 1 94 ? 16.994 -4.841 -28.430 1.00 93.75 94 SER A N 1
ATOM 693 C CA . SER A 1 94 ? 16.411 -6.043 -27.827 1.00 93.75 94 SER A CA 1
ATOM 694 C C . SER A 1 94 ? 16.829 -6.209 -26.364 1.00 93.75 94 SER A C 1
ATOM 696 O O . SER A 1 94 ? 15.993 -6.539 -25.525 1.00 93.75 94 SER A O 1
ATOM 698 N N . ALA A 1 95 ? 18.107 -5.994 -26.041 1.00 92.62 95 ALA A N 1
ATOM 699 C CA . ALA A 1 95 ? 18.602 -6.109 -24.669 1.00 92.62 95 ALA A CA 1
ATOM 700 C C . ALA A 1 95 ? 18.006 -5.029 -23.750 1.00 92.62 95 ALA A C 1
ATOM 702 O O . ALA A 1 95 ? 17.606 -5.328 -22.627 1.00 92.62 95 ALA A O 1
ATOM 703 N N . LEU A 1 96 ? 17.894 -3.796 -24.249 1.00 93.94 96 LEU A N 1
ATOM 704 C CA . LEU A 1 96 ? 17.251 -2.676 -23.569 1.00 93.94 96 LEU A CA 1
ATOM 705 C C . LEU A 1 96 ? 15.788 -2.993 -23.240 1.00 93.94 96 LEU A C 1
ATOM 707 O O . LEU A 1 96 ? 15.368 -2.861 -22.091 1.00 93.94 96 LEU A O 1
ATOM 711 N N . GLN A 1 97 ? 15.026 -3.447 -24.239 1.00 93.81 97 GLN A N 1
ATOM 712 C CA . GLN A 1 97 ? 13.624 -3.821 -24.077 1.00 93.81 97 GLN A CA 1
ATOM 713 C C . GLN A 1 97 ? 13.462 -4.904 -23.002 1.00 93.81 97 GLN A C 1
ATOM 715 O O . GLN A 1 97 ? 12.710 -4.711 -22.050 1.00 93.81 97 GLN A O 1
ATOM 720 N N . GLN A 1 98 ? 14.231 -5.993 -23.102 1.00 94.25 98 GLN A N 1
ATOM 721 C CA . GLN A 1 98 ? 14.192 -7.092 -22.135 1.00 94.25 98 GLN A CA 1
ATOM 722 C C . GLN A 1 98 ? 14.531 -6.634 -20.712 1.00 94.25 98 GLN A C 1
ATOM 724 O O . GLN A 1 98 ? 13.880 -7.060 -19.759 1.00 94.25 98 GLN A O 1
ATOM 729 N N . ALA A 1 99 ? 15.526 -5.759 -20.554 1.00 93.88 99 ALA A N 1
ATOM 730 C CA . ALA A 1 99 ? 15.939 -5.272 -19.245 1.00 93.88 99 ALA A CA 1
ATOM 731 C C . ALA A 1 99 ? 14.847 -4.426 -18.567 1.00 93.88 99 ALA A C 1
ATOM 733 O O . ALA A 1 99 ? 14.585 -4.597 -17.374 1.00 93.88 99 ALA A O 1
ATOM 734 N N . TYR A 1 100 ? 14.167 -3.556 -19.321 1.00 95.12 100 TYR A N 1
ATOM 735 C CA . TYR A 1 100 ? 13.045 -2.775 -18.794 1.00 95.12 100 TYR A CA 1
ATOM 736 C C . TYR A 1 100 ? 11.801 -3.629 -18.539 1.00 95.12 100 TYR A C 1
ATOM 738 O O . TYR A 1 100 ? 11.154 -3.436 -17.514 1.00 95.12 100 TYR A O 1
ATOM 746 N N . ASP A 1 101 ? 11.507 -4.618 -19.385 1.00 94.81 101 ASP A N 1
ATOM 747 C CA . ASP A 1 101 ? 10.397 -5.549 -19.144 1.00 94.81 101 ASP A CA 1
ATOM 748 C C . ASP A 1 101 ? 10.612 -6.344 -17.846 1.00 94.81 101 ASP A C 1
ATOM 750 O O . ASP A 1 101 ? 9.701 -6.490 -17.026 1.00 94.81 101 ASP A O 1
ATOM 754 N N . GLN A 1 102 ? 11.841 -6.810 -17.602 1.00 95.38 102 GLN A N 1
ATOM 755 C CA . GLN A 1 102 ? 12.218 -7.440 -16.334 1.00 95.38 102 GLN A CA 1
ATOM 756 C C . GLN A 1 102 ? 12.060 -6.477 -15.153 1.00 95.38 102 GLN A C 1
ATOM 758 O O . GLN A 1 102 ? 11.494 -6.858 -14.127 1.00 95.38 102 GLN A O 1
ATOM 763 N N . LYS A 1 103 ? 12.503 -5.222 -15.294 1.00 94.94 103 LYS A N 1
ATOM 764 C CA . LYS A 1 103 ? 12.363 -4.202 -14.248 1.00 94.94 103 LYS A CA 1
ATOM 765 C C . LYS A 1 103 ? 10.898 -3.914 -13.910 1.00 94.94 103 LYS A C 1
ATOM 767 O O . LYS A 1 103 ? 10.538 -3.906 -12.735 1.00 94.94 103 LYS A O 1
ATOM 772 N N . THR A 1 104 ? 10.036 -3.741 -14.911 1.00 95.38 104 THR A N 1
ATOM 773 C CA . THR A 1 104 ? 8.596 -3.526 -14.709 1.00 95.38 104 THR A CA 1
ATOM 774 C C . THR A 1 104 ? 7.945 -4.714 -14.001 1.00 95.38 104 THR A C 1
ATOM 776 O O . THR A 1 104 ? 7.152 -4.520 -13.079 1.00 95.38 104 THR A O 1
ATOM 779 N N . ASN A 1 105 ? 8.319 -5.945 -14.361 1.00 96.00 105 ASN A N 1
ATOM 780 C CA . ASN A 1 105 ? 7.838 -7.140 -13.667 1.00 96.00 105 ASN A CA 1
ATOM 781 C C . ASN A 1 105 ? 8.282 -7.174 -12.197 1.00 96.00 105 ASN A C 1
ATOM 783 O O . ASN A 1 105 ? 7.466 -7.472 -11.326 1.00 96.00 105 ASN A O 1
ATOM 787 N N . LEU A 1 106 ? 9.537 -6.822 -11.905 1.00 95.25 106 LEU A N 1
ATOM 788 C CA . LEU A 1 106 ? 10.041 -6.726 -10.531 1.00 95.25 106 LEU A CA 1
ATOM 789 C C . LEU A 1 106 ? 9.308 -5.651 -9.720 1.00 95.25 106 LEU A C 1
ATOM 791 O O . LEU A 1 106 ? 8.941 -5.902 -8.574 1.00 95.25 106 LEU A O 1
ATOM 795 N N . LEU A 1 107 ? 9.054 -4.477 -10.308 1.00 95.94 107 LEU A N 1
ATOM 796 C CA . LEU A 1 107 ? 8.279 -3.408 -9.667 1.00 95.94 107 LEU A CA 1
ATOM 797 C C . LEU A 1 107 ? 6.871 -3.879 -9.314 1.00 95.94 107 LEU A C 1
ATOM 799 O O . LEU A 1 107 ? 6.409 -3.668 -8.194 1.00 95.94 107 LEU A O 1
ATOM 803 N N . LYS A 1 108 ? 6.208 -4.567 -10.246 1.00 96.56 108 LYS A N 1
ATOM 804 C CA . LYS A 1 108 ? 4.876 -5.124 -10.015 1.00 96.56 108 LYS A CA 1
ATOM 805 C C . LYS A 1 108 ? 4.880 -6.171 -8.901 1.00 96.56 108 LYS A C 1
ATOM 807 O O . LYS A 1 108 ? 4.075 -6.079 -7.982 1.00 96.56 108 LYS A O 1
ATOM 812 N N . GLN A 1 109 ? 5.815 -7.120 -8.938 1.00 96.94 109 GLN A N 1
ATOM 813 C CA . GLN A 1 109 ? 5.951 -8.140 -7.892 1.00 96.94 109 GLN A CA 1
ATOM 814 C C . GLN A 1 109 ? 6.220 -7.519 -6.516 1.00 96.94 109 GLN A C 1
ATOM 816 O O . GLN A 1 109 ? 5.661 -7.962 -5.511 1.00 96.94 109 GLN A O 1
ATOM 821 N N . ASN A 1 110 ? 7.058 -6.481 -6.457 1.00 96.38 110 ASN A N 1
ATOM 822 C CA . ASN A 1 110 ? 7.338 -5.774 -5.215 1.00 96.38 110 ASN A CA 1
ATOM 823 C C . ASN A 1 110 ? 6.108 -5.025 -4.682 1.00 96.38 110 ASN A C 1
ATOM 825 O O . ASN A 1 110 ? 5.837 -5.099 -3.481 1.00 96.38 110 ASN A O 1
ATOM 829 N N . LEU A 1 111 ? 5.342 -4.368 -5.558 1.00 97.62 111 LEU A N 1
ATOM 830 C CA . LEU A 1 111 ? 4.077 -3.735 -5.192 1.00 97.62 111 LEU A CA 1
ATOM 831 C C . LEU A 1 111 ? 3.080 -4.766 -4.650 1.00 97.62 111 LEU A C 1
ATOM 833 O O . LEU A 1 111 ? 2.522 -4.560 -3.576 1.00 97.62 111 LEU A O 1
ATOM 837 N N . ASP A 1 112 ? 2.878 -5.880 -5.353 1.00 97.62 112 ASP A N 1
ATOM 838 C CA . ASP A 1 112 ? 1.930 -6.925 -4.948 1.00 97.62 112 ASP A CA 1
ATOM 839 C C . ASP A 1 112 ? 2.318 -7.534 -3.587 1.00 97.62 112 ASP A C 1
ATOM 841 O O . ASP A 1 112 ? 1.476 -7.679 -2.697 1.00 97.62 112 ASP A O 1
ATOM 845 N N . SER A 1 113 ? 3.612 -7.798 -3.376 1.00 97.19 113 SER A N 1
ATOM 846 C CA . SER A 1 113 ? 4.155 -8.250 -2.086 1.00 97.19 113 SER A CA 1
ATOM 847 C C . SER A 1 113 ? 3.949 -7.218 -0.967 1.00 97.19 113 SER A C 1
ATOM 849 O O . SER A 1 113 ? 3.524 -7.556 0.144 1.00 97.19 113 SER A O 1
ATOM 851 N N . THR A 1 114 ? 4.183 -5.939 -1.269 1.00 97.44 114 THR A N 1
ATOM 852 C CA . THR A 1 114 ? 3.952 -4.819 -0.347 1.00 97.44 114 THR A CA 1
ATOM 853 C C . THR A 1 114 ? 2.484 -4.743 0.059 1.00 97.44 114 THR A C 1
ATOM 855 O O . THR A 1 114 ? 2.184 -4.714 1.251 1.00 97.44 114 THR A O 1
ATOM 858 N N . LYS A 1 115 ? 1.559 -4.800 -0.905 1.00 98.06 115 LYS A N 1
ATOM 859 C CA . LYS A 1 115 ? 0.111 -4.806 -0.652 1.00 98.06 115 LYS A CA 1
ATOM 860 C C . LYS A 1 115 ? -0.311 -5.984 0.225 1.00 98.06 115 LYS A C 1
ATOM 862 O O . LYS A 1 115 ? -1.059 -5.790 1.184 1.00 98.06 115 LYS A O 1
ATOM 867 N N . GLY A 1 116 ? 0.205 -7.181 -0.059 1.00 97.94 116 GLY A N 1
ATOM 868 C CA . GLY A 1 116 ? -0.047 -8.371 0.756 1.00 97.94 116 GLY A CA 1
ATOM 869 C C . GLY A 1 116 ? 0.437 -8.205 2.197 1.00 97.94 116 GLY A C 1
ATOM 870 O O . GLY A 1 116 ? -0.301 -8.477 3.144 1.00 97.94 116 GLY A O 1
ATOM 871 N N . THR A 1 117 ? 1.649 -7.682 2.379 1.00 97.88 117 THR A N 1
ATOM 872 C CA . THR A 1 117 ? 2.225 -7.457 3.712 1.00 97.88 117 THR A CA 1
ATOM 873 C C . THR A 1 117 ? 1.464 -6.385 4.492 1.00 97.88 117 THR A C 1
ATOM 875 O O . THR A 1 117 ? 1.160 -6.588 5.668 1.00 97.88 117 THR A O 1
ATOM 878 N N . LEU A 1 118 ? 1.086 -5.280 3.840 1.00 98.19 118 LEU A N 1
ATOM 879 C CA . LEU A 1 118 ? 0.244 -4.242 4.439 1.00 98.19 118 LEU A CA 1
ATOM 880 C C . LEU A 1 118 ? -1.106 -4.810 4.896 1.00 98.19 118 LEU A C 1
ATOM 882 O O . LEU A 1 118 ? -1.533 -4.535 6.015 1.00 98.19 118 LEU A O 1
ATOM 886 N N . GLY A 1 119 ? -1.751 -5.639 4.068 1.00 97.88 119 GLY A N 1
ATOM 887 C CA . GLY A 1 119 ? -3.019 -6.287 4.414 1.00 97.88 119 GLY A CA 1
ATOM 888 C C . GLY A 1 119 ? -2.899 -7.221 5.622 1.00 97.88 119 GLY A C 1
ATOM 889 O O . GLY A 1 119 ? -3.742 -7.196 6.518 1.00 97.88 119 GLY A O 1
ATOM 890 N N . ASN A 1 120 ? -1.821 -8.003 5.699 1.00 98.12 120 ASN A N 1
ATOM 891 C CA . ASN A 1 120 ? -1.557 -8.877 6.845 1.00 98.12 120 ASN A CA 1
ATOM 892 C C . ASN A 1 120 ? -1.330 -8.083 8.140 1.00 98.12 120 ASN A C 1
ATOM 894 O O . ASN A 1 120 ? -1.887 -8.431 9.186 1.00 98.12 120 ASN A O 1
ATOM 898 N N . ALA A 1 121 ? -0.552 -6.999 8.070 1.00 97.38 121 ALA A N 1
ATOM 899 C CA . ALA A 1 121 ? -0.304 -6.123 9.211 1.00 97.38 121 ALA A CA 1
ATOM 900 C C . ALA A 1 121 ? -1.599 -5.440 9.682 1.00 97.38 121 ALA A C 1
ATOM 902 O O . ALA A 1 121 ? -1.905 -5.459 10.872 1.00 97.38 121 ALA A O 1
ATOM 903 N N . TYR A 1 122 ? -2.413 -4.932 8.751 1.00 98.19 122 TYR A N 1
ATOM 904 C CA . TYR A 1 122 ? -3.738 -4.384 9.046 1.00 98.19 122 TYR A CA 1
ATOM 905 C C . TYR A 1 122 ? -4.635 -5.398 9.774 1.00 98.19 122 TYR A C 1
ATOM 907 O O . TYR A 1 122 ? -5.168 -5.100 10.843 1.00 98.19 122 TYR A O 1
ATOM 915 N N . ASN A 1 123 ? -4.764 -6.620 9.246 1.00 97.94 123 ASN A N 1
ATOM 916 C CA . ASN A 1 123 ? -5.603 -7.657 9.854 1.00 97.94 123 ASN A CA 1
ATOM 917 C C . ASN A 1 123 ? -5.127 -8.041 11.261 1.00 97.94 123 ASN A C 1
ATOM 919 O O . ASN A 1 123 ? -5.947 -8.245 12.158 1.00 97.94 123 ASN A O 1
ATOM 923 N N . THR A 1 124 ? -3.810 -8.091 11.467 1.00 97.12 124 THR A N 1
ATOM 924 C CA . THR A 1 124 ? -3.206 -8.348 12.780 1.00 97.12 124 THR A CA 1
ATOM 925 C C . THR A 1 124 ? -3.576 -7.248 13.777 1.00 97.12 124 THR A C 1
ATOM 927 O O . THR A 1 124 ? -4.127 -7.539 14.840 1.00 97.12 124 THR A O 1
ATOM 930 N N . SER A 1 125 ? -3.362 -5.978 13.420 1.00 96.50 125 SER A N 1
ATOM 931 C CA . SER A 1 125 ? -3.700 -4.835 14.280 1.00 96.50 125 SER A CA 1
ATOM 932 C C . SER A 1 125 ? -5.197 -4.765 14.583 1.00 96.50 125 SER A C 1
ATOM 934 O O . SER A 1 125 ? -5.592 -4.547 15.728 1.00 96.50 125 SER A O 1
ATOM 936 N N . LYS A 1 126 ? -6.047 -5.045 13.589 1.00 97.38 126 LYS A N 1
ATOM 937 C CA . LYS A 1 126 ? -7.503 -5.138 13.755 1.00 97.38 126 LYS A CA 1
ATOM 938 C C . LYS A 1 126 ? -7.893 -6.225 14.756 1.00 97.38 126 LYS A C 1
ATOM 940 O O . LYS A 1 126 ? -8.742 -5.993 15.617 1.00 97.38 126 LYS A O 1
ATOM 945 N N . GLY A 1 127 ? -7.265 -7.398 14.666 1.00 96.75 127 GLY A N 1
ATOM 946 C CA . GLY A 1 127 ? -7.437 -8.486 15.628 1.00 96.75 127 GLY A CA 1
ATOM 947 C C . GLY A 1 127 ? -7.083 -8.060 17.053 1.00 96.75 127 GLY A C 1
ATOM 948 O O . GLY A 1 127 ? -7.873 -8.283 17.969 1.00 96.75 127 GLY A O 1
ATOM 949 N N . ASN A 1 128 ? -5.954 -7.370 17.226 1.00 95.50 128 ASN A N 1
ATOM 950 C CA . ASN A 1 128 ? -5.502 -6.874 18.528 1.00 95.50 128 ASN A CA 1
ATOM 951 C C . ASN A 1 128 ? -6.476 -5.851 19.139 1.00 95.50 128 ASN A C 1
ATOM 953 O O . ASN A 1 128 ? -6.845 -5.988 20.305 1.00 95.50 128 ASN A O 1
ATOM 957 N N . ILE A 1 129 ? -6.954 -4.877 18.353 1.00 96.31 129 ILE A N 1
ATOM 958 C CA . ILE A 1 129 ? -7.946 -3.879 18.799 1.00 96.31 129 ILE A CA 1
ATOM 959 C C . ILE A 1 129 ? -9.234 -4.564 19.273 1.00 96.31 129 ILE A C 1
ATOM 961 O O . ILE A 1 129 ? -9.783 -4.224 20.326 1.00 96.31 129 ILE A O 1
ATOM 965 N N . ASN A 1 130 ? -9.714 -5.548 18.509 1.00 96.31 130 ASN A N 1
ATOM 966 C CA . ASN A 1 130 ? -10.911 -6.305 18.863 1.00 96.31 130 ASN A CA 1
ATOM 967 C C . ASN A 1 130 ? -10.700 -7.103 20.154 1.00 96.31 130 ASN A C 1
ATOM 969 O O . ASN A 1 130 ? -11.504 -6.983 21.072 1.00 96.31 130 ASN A O 1
ATOM 973 N N . ALA A 1 131 ? -9.593 -7.841 20.265 1.00 96.00 131 ALA A N 1
ATOM 974 C CA . ALA A 1 131 ? -9.281 -8.634 21.452 1.00 96.00 131 ALA A CA 1
ATOM 975 C C . ALA A 1 131 ? -9.169 -7.770 22.719 1.00 96.00 131 ALA A C 1
ATOM 977 O O . ALA A 1 131 ? -9.661 -8.147 23.785 1.00 96.00 131 ALA A O 1
ATOM 978 N N . GLN A 1 132 ? -8.557 -6.592 22.601 1.00 94.75 132 GLN A N 1
ATOM 979 C CA . GLN A 1 132 ? -8.455 -5.627 23.689 1.00 94.75 132 GLN A CA 1
ATOM 980 C C . GLN A 1 132 ? -9.828 -5.096 24.116 1.00 94.75 132 GLN A C 1
ATOM 982 O O . GLN A 1 132 ? -10.131 -5.044 25.308 1.00 94.75 132 GLN A O 1
ATOM 987 N N . SER A 1 133 ? -10.674 -4.749 23.147 1.00 95.44 133 SER A N 1
ATOM 988 C CA . SER A 1 133 ? -12.029 -4.257 23.409 1.00 95.44 133 SER A CA 1
ATOM 989 C C . SER A 1 133 ? -12.899 -5.340 24.048 1.00 95.44 133 SER A C 1
ATOM 991 O O . SER A 1 133 ? -13.559 -5.089 25.052 1.00 95.44 133 SER A O 1
ATOM 993 N N . ASP A 1 134 ? -12.822 -6.575 23.552 1.00 96.44 134 ASP A N 1
ATOM 994 C CA . ASP A 1 134 ? -13.537 -7.723 24.112 1.00 96.44 134 ASP A CA 1
ATOM 995 C C . ASP A 1 134 ? -13.104 -8.019 25.554 1.00 96.44 134 ASP A C 1
ATOM 997 O O . ASP A 1 134 ? -13.932 -8.372 26.397 1.00 96.44 134 ASP A O 1
ATOM 1001 N N . LYS A 1 135 ? -11.812 -7.859 25.868 1.00 96.19 135 LYS A N 1
ATOM 1002 C CA . LYS A 1 135 ? -11.305 -7.966 27.242 1.00 96.19 135 LYS A CA 1
ATOM 1003 C C . LYS A 1 135 ? -11.912 -6.882 28.136 1.00 96.19 135 LYS A C 1
ATOM 1005 O O . LYS A 1 135 ? -12.456 -7.217 29.187 1.00 96.19 135 LYS A O 1
ATOM 1010 N N . ALA A 1 136 ? -11.894 -5.624 27.701 1.00 94.06 136 ALA A N 1
ATOM 1011 C CA . ALA A 1 136 ? -12.480 -4.515 28.451 1.00 94.06 136 ALA A CA 1
ATOM 1012 C C . ALA A 1 136 ? -13.996 -4.690 28.666 1.00 94.06 136 ALA A C 1
ATOM 1014 O O . ALA A 1 136 ? -14.507 -4.417 29.749 1.00 94.06 136 ALA A O 1
ATOM 1015 N N . LEU A 1 137 ? -14.726 -5.210 27.672 1.00 94.69 137 LEU A N 1
ATOM 1016 C CA . LEU A 1 137 ? -16.157 -5.513 27.793 1.00 94.69 137 LEU A CA 1
ATOM 1017 C C . LEU A 1 137 ? -16.433 -6.597 28.841 1.00 94.69 137 LEU A C 1
ATOM 1019 O O . LEU A 1 137 ? -17.383 -6.480 29.621 1.00 94.69 137 LEU A O 1
ATOM 1023 N N . LYS A 1 138 ? -15.602 -7.646 28.876 1.00 96.00 138 LYS A N 1
ATOM 1024 C CA . LYS A 1 138 ? -15.685 -8.703 29.895 1.00 96.00 138 LYS A CA 1
ATOM 1025 C C . LYS A 1 138 ? -15.400 -8.147 31.286 1.00 96.00 138 LYS A C 1
ATOM 1027 O O . LYS A 1 138 ? -16.157 -8.441 32.206 1.00 96.00 138 LYS A O 1
ATOM 1032 N N . GLU A 1 139 ? -14.363 -7.326 31.433 1.00 93.06 139 GLU A N 1
ATOM 1033 C CA . GLU A 1 139 ? -14.042 -6.647 32.695 1.00 93.06 139 GLU A CA 1
ATOM 1034 C C . GLU A 1 139 ? -15.205 -5.766 33.159 1.00 93.06 139 GLU A C 1
ATOM 1036 O O . GLU A 1 139 ? -15.649 -5.891 34.298 1.00 93.06 139 GLU A O 1
ATOM 1041 N N . ALA A 1 140 ? -15.793 -4.971 32.262 1.00 91.25 140 ALA A N 1
ATOM 1042 C CA . ALA A 1 140 ? -16.943 -4.137 32.588 1.00 91.25 140 ALA A CA 1
ATOM 1043 C C . ALA A 1 140 ? -18.148 -4.968 33.057 1.00 91.25 140 ALA A C 1
ATOM 1045 O O . ALA A 1 140 ? -18.832 -4.620 34.024 1.00 91.25 140 ALA A O 1
ATOM 1046 N N . TYR A 1 141 ? -18.403 -6.106 32.410 1.00 93.38 141 TYR A N 1
ATOM 1047 C CA . TYR A 1 141 ? -19.458 -7.025 32.828 1.00 93.38 141 TYR A CA 1
ATOM 1048 C C . TYR A 1 141 ? -19.179 -7.638 34.207 1.00 93.38 141 TYR A C 1
ATOM 1050 O O . TYR A 1 141 ? -20.065 -7.656 35.064 1.00 93.38 141 TYR A O 1
ATOM 1058 N N . VAL A 1 142 ? -17.949 -8.101 34.447 1.00 91.88 142 VAL A N 1
ATOM 1059 C CA . VAL A 1 142 ? -17.530 -8.640 35.748 1.00 91.88 142 VAL A CA 1
ATOM 1060 C C . VAL A 1 142 ? -17.687 -7.582 36.836 1.00 91.88 142 VAL A C 1
ATOM 1062 O O . VAL A 1 142 ? -18.283 -7.871 37.874 1.00 91.88 142 VAL A O 1
ATOM 1065 N N . ASN A 1 143 ? -17.258 -6.346 36.580 1.00 88.06 143 ASN A N 1
ATOM 1066 C CA . ASN A 1 143 ? -17.398 -5.243 37.523 1.00 88.06 143 ASN A CA 1
ATOM 1067 C C . ASN A 1 143 ? -18.868 -4.977 37.859 1.00 88.06 143 ASN A C 1
ATOM 1069 O O . ASN A 1 143 ? -19.211 -4.834 39.029 1.00 88.06 143 ASN A O 1
ATOM 1073 N N . ARG A 1 144 ? -19.768 -5.011 36.864 1.00 90.00 144 ARG A N 1
ATOM 1074 C CA . ARG A 1 144 ? -21.218 -4.895 37.091 1.00 90.00 144 ARG A CA 1
ATOM 1075 C C . ARG A 1 144 ? -21.738 -6.007 38.003 1.00 90.00 144 ARG A C 1
ATOM 1077 O O . ARG A 1 144 ? -22.466 -5.724 38.950 1.00 90.00 144 ARG A O 1
ATOM 1084 N N . MET A 1 145 ? -21.373 -7.258 37.724 1.00 90.12 145 MET A N 1
ATOM 1085 C CA . MET A 1 145 ? -21.829 -8.419 38.497 1.00 90.12 145 MET A CA 1
ATOM 1086 C C . MET A 1 145 ? -21.308 -8.394 39.938 1.00 90.12 145 MET A C 1
ATOM 1088 O O . MET A 1 145 ? -22.055 -8.695 40.870 1.00 90.12 145 MET A O 1
ATOM 1092 N N . LEU A 1 146 ? -20.048 -7.997 40.141 1.00 87.94 146 LEU A N 1
ATOM 1093 C CA . LEU A 1 146 ? -19.467 -7.824 41.472 1.00 87.94 146 LEU A CA 1
ATOM 1094 C C . LEU A 1 146 ? -20.157 -6.697 42.240 1.00 87.94 146 LEU A C 1
ATOM 1096 O O . LEU A 1 146 ? -20.553 -6.908 43.384 1.00 87.94 146 LEU A O 1
ATOM 1100 N N . SER A 1 147 ? -20.367 -5.544 41.604 1.00 84.50 147 SER A N 1
ATOM 1101 C CA . SER A 1 147 ? -21.090 -4.420 42.202 1.00 84.50 147 SER A CA 1
ATOM 1102 C C . SER A 1 147 ? -22.516 -4.796 42.591 1.00 84.50 147 SER A C 1
ATOM 1104 O O . SER A 1 147 ? -22.959 -4.454 43.682 1.00 84.50 147 SER A O 1
ATOM 1106 N N . GLN A 1 148 ? -23.223 -5.546 41.742 1.00 84.38 148 GLN A N 1
ATOM 1107 C CA . GLN A 1 148 ? -24.576 -6.018 42.033 1.00 84.38 148 GLN A CA 1
ATOM 1108 C C . GLN A 1 148 ? -24.598 -6.988 43.223 1.00 84.38 148 GLN A C 1
ATOM 1110 O O . GLN A 1 148 ? -25.448 -6.860 44.104 1.00 84.38 148 GLN A O 1
ATOM 1115 N N . LYS A 1 149 ? -23.645 -7.928 43.285 1.00 86.56 149 LYS A N 1
ATOM 1116 C CA . LYS A 1 149 ? -23.511 -8.859 44.415 1.00 86.56 149 LYS A CA 1
ATOM 1117 C C . LYS A 1 149 ? -23.212 -8.116 45.720 1.00 86.56 149 LYS A C 1
ATOM 1119 O O . LYS A 1 149 ? -23.857 -8.377 46.730 1.00 86.56 149 LYS A O 1
ATOM 1124 N N . ASN A 1 150 ? -22.257 -7.190 45.691 1.00 83.44 150 ASN A N 1
ATOM 1125 C CA . ASN A 1 150 ? -21.850 -6.418 46.864 1.00 83.44 150 ASN A CA 1
ATOM 1126 C C . ASN A 1 150 ? -22.973 -5.487 47.341 1.00 83.44 150 ASN A C 1
ATOM 1128 O O . ASN A 1 150 ? -23.195 -5.363 48.542 1.00 83.44 150 ASN A O 1
ATOM 1132 N N . LEU A 1 151 ? -23.728 -4.889 46.413 1.00 81.19 151 LEU A N 1
ATOM 1133 C CA . LEU A 1 151 ? -24.918 -4.102 46.731 1.00 81.19 151 LEU A CA 1
ATOM 1134 C C . LEU A 1 151 ? -25.977 -4.955 47.440 1.00 81.19 151 LEU A C 1
ATOM 1136 O O . LEU A 1 151 ? -26.472 -4.558 48.491 1.00 81.19 151 LEU A O 1
ATOM 1140 N N . ALA A 1 152 ? -26.280 -6.144 46.910 1.00 78.06 152 ALA A N 1
ATOM 1141 C CA . ALA A 1 152 ? -27.229 -7.064 47.533 1.00 78.06 152 ALA A CA 1
ATOM 1142 C C . ALA A 1 152 ? -26.781 -7.496 48.941 1.00 78.06 152 ALA A C 1
ATOM 1144 O O . ALA A 1 152 ? -27.601 -7.542 49.855 1.00 78.06 152 ALA A O 1
ATOM 1145 N N . GLN A 1 153 ? -25.484 -7.758 49.136 1.00 80.81 153 GLN A N 1
ATOM 1146 C CA . GLN A 1 153 ? -24.915 -8.095 50.444 1.00 80.81 153 GLN A CA 1
ATOM 1147 C C . GLN A 1 153 ? -25.000 -6.930 51.441 1.00 80.81 153 GLN A C 1
ATOM 1149 O O . GLN A 1 153 ? -25.432 -7.146 52.569 1.00 80.81 153 GLN A O 1
ATOM 1154 N N . ASN A 1 154 ? -24.654 -5.704 51.031 1.00 74.94 154 ASN A N 1
ATOM 1155 C CA . ASN A 1 154 ? -24.770 -4.514 51.884 1.00 74.94 154 ASN A CA 1
ATOM 1156 C C . ASN A 1 154 ? -26.228 -4.253 52.294 1.00 74.94 154 ASN A C 1
ATOM 1158 O O . ASN A 1 154 ? -26.508 -4.006 53.462 1.00 74.94 154 ASN A O 1
ATOM 1162 N N . MET A 1 155 ? -27.168 -4.345 51.351 1.00 70.56 155 MET A N 1
ATOM 1163 C CA . MET A 1 155 ? -28.594 -4.152 51.632 1.00 70.56 155 MET A CA 1
ATOM 1164 C C . MET A 1 155 ? -29.146 -5.217 52.582 1.00 70.56 155 MET A C 1
ATOM 1166 O O . MET A 1 155 ? -29.877 -4.881 53.511 1.00 70.56 155 MET A O 1
ATOM 1170 N N . ALA A 1 156 ? -28.768 -6.485 52.382 1.00 71.62 156 ALA A N 1
ATOM 1171 C CA . ALA A 1 156 ? -29.151 -7.576 53.274 1.00 71.62 156 ALA A CA 1
ATOM 1172 C C . ALA A 1 156 ? -28.556 -7.402 54.682 1.00 71.62 156 ALA A C 1
ATOM 1174 O O . ALA A 1 156 ? -29.245 -7.656 55.665 1.00 71.62 156 ALA A O 1
ATOM 1175 N N . ALA A 1 157 ? -27.310 -6.928 54.788 1.00 68.44 157 ALA A N 1
ATOM 1176 C CA . ALA A 1 157 ? -26.651 -6.661 56.066 1.00 68.44 157 ALA A CA 1
ATOM 1177 C C . ALA A 1 157 ? -27.264 -5.472 56.828 1.00 68.44 157 ALA A C 1
ATOM 1179 O O . ALA A 1 157 ? -27.261 -5.472 58.055 1.00 68.44 157 ALA A O 1
ATOM 1180 N N . GLN A 1 158 ? -27.797 -4.473 56.119 1.00 67.56 158 GLN A N 1
ATOM 1181 C CA . GLN A 1 158 ? -28.381 -3.264 56.716 1.00 67.56 158 GLN A CA 1
ATOM 1182 C C . GLN A 1 158 ? -29.910 -3.329 56.873 1.00 67.56 158 GLN A C 1
ATOM 1184 O O . GLN A 1 158 ? -30.512 -2.379 57.364 1.00 67.56 158 GLN A O 1
ATOM 1189 N N . GLY A 1 159 ? -30.561 -4.418 56.445 1.00 64.06 159 GLY A N 1
ATOM 1190 C CA . GLY A 1 159 ? -32.024 -4.546 56.484 1.00 64.06 159 GLY A CA 1
ATOM 1191 C C . GLY A 1 159 ? -32.768 -3.547 55.584 1.00 64.06 159 GLY A C 1
ATOM 1192 O O . GLY A 1 159 ? -33.974 -3.366 55.733 1.00 64.06 159 GLY A O 1
ATOM 1193 N N . ILE A 1 160 ? -32.069 -2.892 54.650 1.00 60.31 160 ILE A N 1
ATOM 1194 C CA . ILE A 1 160 ? -32.636 -1.875 53.758 1.00 60.31 160 ILE A CA 1
ATOM 1195 C C . ILE A 1 160 ? -33.375 -2.582 52.619 1.00 60.31 160 ILE A C 1
ATOM 1197 O O . ILE A 1 160 ? -32.755 -3.218 51.763 1.00 60.31 160 ILE A O 1
ATOM 1201 N N . SER A 1 161 ? -34.702 -2.442 52.574 1.00 57.62 161 SER A N 1
ATOM 1202 C CA . SER A 1 161 ? -35.541 -2.928 51.471 1.00 57.62 161 SER A CA 1
ATOM 1203 C C . SER A 1 161 ? -36.482 -1.826 50.975 1.00 57.62 161 SER A C 1
ATOM 1205 O O . SER A 1 161 ? -37.102 -1.145 51.786 1.00 57.62 161 SER A O 1
ATOM 1207 N N . GLY A 1 162 ? -36.595 -1.675 49.650 1.00 57.19 162 GLY A N 1
ATOM 1208 C CA . GLY A 1 162 ? -37.491 -0.716 48.986 1.00 57.19 162 GLY A CA 1
ATOM 1209 C C . GLY A 1 162 ? -36.851 0.652 48.693 1.00 57.19 162 GLY A C 1
ATOM 1210 O O . GLY A 1 162 ? -36.272 1.286 49.566 1.00 57.19 162 GLY A O 1
ATOM 1211 N N . GLY A 1 163 ? -36.911 1.108 47.434 1.00 54.94 163 GLY A N 1
ATOM 1212 C CA . GLY A 1 163 ? -36.565 2.476 46.990 1.00 54.94 163 GLY A CA 1
ATOM 1213 C C . GLY A 1 163 ? -35.068 2.810 46.845 1.00 54.94 163 GLY A C 1
ATOM 1214 O O . GLY A 1 163 ? -34.596 3.127 45.749 1.00 54.94 163 GLY A O 1
ATOM 1215 N N . LEU A 1 164 ? -34.292 2.713 47.929 1.00 52.62 164 LEU A N 1
ATOM 1216 C CA . LEU A 1 164 ? -32.842 3.003 47.941 1.00 52.62 164 LEU A CA 1
ATOM 1217 C C . LEU A 1 164 ? -32.035 1.968 47.138 1.00 52.62 164 LEU A C 1
ATOM 1219 O O . LEU A 1 164 ? -31.107 2.307 46.395 1.00 52.62 164 LEU A O 1
ATOM 1223 N N . SER A 1 165 ? -32.447 0.703 47.237 1.00 58.47 165 SER A N 1
ATOM 1224 C CA . SER A 1 165 ? -31.914 -0.414 46.449 1.00 58.47 165 SER A CA 1
ATOM 1225 C C . SER A 1 165 ? -32.096 -0.196 44.946 1.00 58.47 165 SER A C 1
ATOM 1227 O O . SER A 1 165 ? -31.175 -0.408 44.158 1.00 58.47 165 SER A O 1
ATOM 1229 N N . GLU A 1 166 ? -33.274 0.277 44.553 1.00 63.59 166 GLU A N 1
ATOM 1230 C CA . GLU A 1 166 ? -33.685 0.386 43.157 1.00 63.59 166 GLU A CA 1
ATOM 1231 C C . GLU A 1 166 ? -32.948 1.530 42.450 1.00 63.59 166 GLU A C 1
ATOM 1233 O O . GLU A 1 166 ? -32.434 1.353 41.347 1.00 63.59 166 GLU A O 1
ATOM 1238 N N . THR A 1 167 ? -32.759 2.656 43.146 1.00 66.50 167 THR A N 1
ATOM 1239 C CA . THR A 1 167 ? -31.963 3.796 42.658 1.00 66.50 167 THR A CA 1
ATOM 1240 C C . THR A 1 167 ? -30.479 3.439 42.524 1.00 66.50 167 THR A C 1
ATOM 1242 O O . THR A 1 167 ? -29.845 3.755 41.515 1.00 66.50 167 THR A O 1
ATOM 1245 N N . THR A 1 168 ? -29.918 2.726 43.507 1.00 67.88 168 THR A N 1
ATOM 1246 C CA . THR A 1 168 ? -28.510 2.298 43.463 1.00 67.88 168 THR A CA 1
ATOM 1247 C C . THR A 1 168 ? -28.281 1.261 42.359 1.00 67.88 168 THR A C 1
ATOM 1249 O O . THR A 1 168 ? -27.301 1.341 41.619 1.00 67.88 168 THR A O 1
ATOM 1252 N N . SER A 1 169 ? -29.226 0.335 42.181 1.00 71.62 169 SER A N 1
ATOM 1253 C CA . SER A 1 169 ? -29.216 -0.653 41.098 1.00 71.62 169 SER A CA 1
ATOM 1254 C C . SER A 1 169 ? -29.321 0.012 39.718 1.00 71.62 169 SER A C 1
ATOM 1256 O O . SER A 1 169 ? -28.529 -0.292 38.825 1.00 71.62 169 SER A O 1
ATOM 1258 N N . ALA A 1 170 ? -30.207 1.001 39.547 1.00 73.31 170 ALA A N 1
ATOM 1259 C CA . ALA A 1 170 ? -30.305 1.795 38.319 1.00 73.31 170 ALA A CA 1
ATOM 1260 C C . ALA A 1 170 ? -28.990 2.531 37.991 1.00 73.31 170 ALA A C 1
ATOM 1262 O O . ALA A 1 170 ? -28.556 2.549 36.836 1.00 73.31 170 ALA A O 1
ATOM 1263 N N . GLY A 1 171 ? -28.305 3.070 39.005 1.00 78.19 171 GLY A N 1
ATOM 1264 C CA . GLY A 1 171 ? -26.968 3.652 38.859 1.00 78.19 171 GLY A CA 1
ATOM 1265 C C . GLY A 1 171 ? -25.934 2.662 38.308 1.00 78.19 171 GLY A C 1
ATOM 1266 O O . GLY A 1 171 ? -25.161 3.016 37.416 1.00 78.19 171 GLY A O 1
ATOM 1267 N N . LEU A 1 172 ? -25.957 1.404 38.765 1.00 80.19 172 LEU A N 1
ATOM 1268 C CA . LEU A 1 172 ? -25.070 0.344 38.266 1.00 80.19 172 LEU A CA 1
ATOM 1269 C C . LEU A 1 17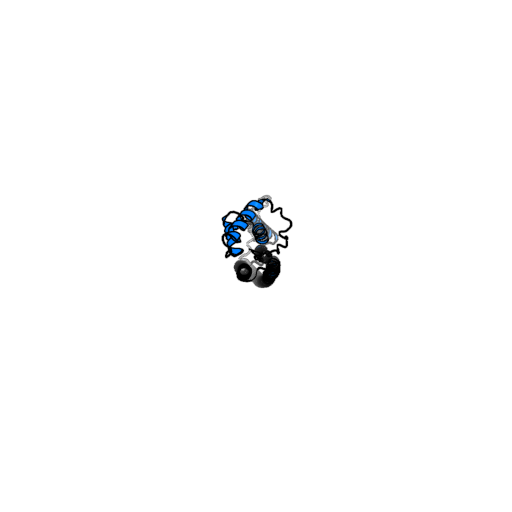2 ? -25.330 -0.003 36.798 1.00 80.19 172 LEU A C 1
ATOM 1271 O O . LEU A 1 172 ? -24.378 -0.167 36.029 1.00 80.19 172 LEU A O 1
ATOM 1275 N N . TYR A 1 173 ? -26.600 -0.104 36.396 1.00 83.31 173 TYR A N 1
ATOM 1276 C CA . TYR A 1 173 ? -26.961 -0.376 35.003 1.00 83.31 173 TYR A CA 1
ATOM 1277 C C . TYR A 1 173 ? -26.540 0.763 34.072 1.00 83.31 173 TYR A C 1
ATOM 1279 O O . TYR A 1 173 ? -25.956 0.495 33.021 1.00 83.31 173 TYR A O 1
ATOM 1287 N N . ASN A 1 174 ? -26.753 2.017 34.480 1.00 86.31 174 ASN A N 1
ATOM 1288 C CA . ASN A 1 174 ? -26.308 3.187 33.722 1.00 86.31 174 ASN A CA 1
ATOM 1289 C C . ASN A 1 174 ? -24.780 3.243 33.606 1.00 86.31 174 ASN A C 1
ATOM 1291 O O . ASN A 1 174 ? -24.254 3.479 32.521 1.00 86.31 174 ASN A O 1
ATOM 1295 N N . ASN A 1 175 ? -24.053 2.967 34.693 1.00 84.62 175 ASN A N 1
ATOM 1296 C CA . ASN A 1 175 ? -22.591 2.973 34.682 1.00 84.62 175 ASN A CA 1
ATOM 1297 C C . ASN A 1 175 ? -22.024 1.878 33.757 1.00 84.62 175 ASN A C 1
ATOM 1299 O O . ASN A 1 175 ? -21.167 2.151 32.917 1.00 84.62 175 ASN A O 1
ATOM 1303 N N . TYR A 1 176 ? -22.572 0.661 33.818 1.00 89.75 176 TYR A N 1
ATOM 1304 C CA . TYR A 1 176 ? -22.213 -0.404 32.880 1.00 89.75 176 TYR A CA 1
ATOM 1305 C C . TYR A 1 176 ? -22.539 -0.043 31.422 1.00 89.75 176 TYR A C 1
ATOM 1307 O O . TYR A 1 176 ? -21.707 -0.255 30.541 1.00 89.75 176 TYR A O 1
ATOM 1315 N N . GLY A 1 177 ? -23.725 0.521 31.164 1.00 90.00 177 GLY A N 1
ATOM 1316 C CA . GLY A 1 177 ? -24.122 0.985 29.833 1.00 90.00 177 GLY A CA 1
ATOM 1317 C C . GLY A 1 177 ? -23.153 2.029 29.275 1.00 90.00 177 GLY A C 1
ATOM 1318 O O . GLY A 1 177 ? -22.673 1.884 28.153 1.00 90.00 177 GLY A O 1
ATOM 1319 N N . ASN A 1 178 ? -22.784 3.017 30.092 1.00 90.56 178 ASN A N 1
ATOM 1320 C CA . ASN A 1 178 ? -21.798 4.035 29.736 1.00 90.56 178 ASN A CA 1
ATOM 1321 C C . ASN A 1 178 ? -20.415 3.428 29.482 1.00 90.56 178 ASN A C 1
ATOM 1323 O O . ASN A 1 178 ? -19.799 3.735 28.465 1.00 90.56 178 ASN A O 1
ATOM 1327 N N . SER A 1 179 ? -19.946 2.521 30.347 1.00 91.38 179 SER A N 1
ATOM 1328 C CA . SER A 1 179 ? -18.661 1.844 30.147 1.00 91.38 179 SER A CA 1
ATOM 1329 C C . SER A 1 179 ? -18.637 1.045 28.849 1.00 91.38 179 SER A C 1
ATOM 1331 O O . SER A 1 179 ? -17.650 1.102 28.122 1.00 91.38 179 SER A O 1
ATOM 1333 N N . ARG A 1 180 ? -19.709 0.312 28.538 1.00 96.12 180 ARG A N 1
ATOM 1334 C CA . ARG A 1 180 ? -19.818 -0.437 27.284 1.00 96.12 180 ARG A CA 1
ATOM 1335 C C . ARG A 1 180 ? -19.792 0.499 26.077 1.00 96.12 180 ARG A C 1
ATOM 1337 O O . ARG A 1 180 ? -19.048 0.241 25.138 1.00 96.12 180 ARG A O 1
ATOM 1344 N N . ASN A 1 181 ? -20.564 1.583 26.119 1.00 94.50 181 ASN A N 1
ATOM 1345 C CA . ASN A 1 181 ? -20.599 2.571 25.042 1.00 94.50 181 ASN A CA 1
ATOM 1346 C C . ASN A 1 181 ? -19.220 3.207 24.816 1.00 94.50 181 ASN A C 1
ATOM 1348 O O . ASN A 1 181 ? -18.788 3.298 23.672 1.00 94.50 181 ASN A O 1
ATOM 1352 N N . ASN A 1 182 ? -18.508 3.574 25.887 1.00 94.06 182 ASN A N 1
ATOM 1353 C CA . ASN A 1 182 ? -17.147 4.109 25.800 1.00 94.06 182 ASN A CA 1
ATOM 1354 C C . ASN A 1 182 ? -16.188 3.112 25.139 1.00 94.06 182 ASN A C 1
ATOM 1356 O O . ASN A 1 182 ? -15.460 3.481 24.224 1.00 94.06 182 ASN A O 1
ATOM 1360 N N . ILE A 1 183 ? -16.222 1.839 25.549 1.00 94.12 183 ILE A N 1
ATOM 1361 C CA . ILE A 1 183 ? -15.367 0.795 24.966 1.00 94.12 183 ILE A CA 1
ATOM 1362 C C . ILE A 1 183 ? -15.627 0.634 23.462 1.00 94.12 183 ILE A C 1
ATOM 1364 O O . ILE A 1 183 ? -14.677 0.606 22.679 1.00 94.12 183 ILE A O 1
ATOM 1368 N N . GLU A 1 184 ? -16.892 0.553 23.045 1.00 96.25 184 GLU A N 1
ATOM 1369 C CA . GLU A 1 184 ? -17.238 0.391 21.626 1.00 96.25 184 GLU A CA 1
ATOM 1370 C C . GLU A 1 184 ? -16.885 1.634 20.799 1.00 96.25 184 GLU A C 1
ATOM 1372 O O . GLU A 1 184 ? -16.424 1.508 19.664 1.00 96.25 184 GLU A O 1
ATOM 1377 N N . GLN A 1 185 ? -17.027 2.837 21.364 1.00 96.19 185 GLN A N 1
ATOM 1378 C CA . GLN A 1 185 ? -16.575 4.071 20.715 1.00 96.19 185 GLN A CA 1
ATOM 1379 C C . GLN A 1 185 ? -15.053 4.081 20.533 1.00 96.19 185 GLN A C 1
ATOM 1381 O O . GLN A 1 185 ? -14.576 4.322 19.425 1.00 96.19 185 GLN A O 1
ATOM 1386 N N . THR A 1 186 ? -14.282 3.750 21.575 1.00 95.44 186 THR A N 1
ATOM 1387 C CA . THR A 1 186 ? -12.817 3.637 21.485 1.00 95.44 186 THR A CA 1
ATOM 1388 C C . THR A 1 186 ? -12.405 2.604 20.439 1.00 95.44 186 THR A C 1
ATOM 1390 O O . THR A 1 186 ? -11.548 2.882 19.601 1.00 95.44 186 THR A O 1
ATOM 1393 N N . ARG A 1 187 ? -13.051 1.432 20.427 1.00 97.06 187 ARG A N 1
ATOM 1394 C CA . ARG A 1 187 ? -12.836 0.402 19.406 1.00 97.06 187 ARG A CA 1
ATOM 1395 C C . ARG A 1 187 ? -13.090 0.943 18.002 1.00 97.06 187 ARG A C 1
ATOM 1397 O O . ARG A 1 187 ? -12.239 0.782 17.133 1.00 97.06 187 ARG A O 1
ATOM 1404 N N . SER A 1 188 ? -14.242 1.576 17.784 1.00 96.88 188 SER A N 1
ATOM 1405 C CA . SER A 1 188 ? -14.632 2.127 16.484 1.00 96.88 188 SER A CA 1
ATOM 1406 C C . SER A 1 188 ? -13.639 3.181 15.991 1.00 96.88 188 SER A C 1
ATOM 1408 O O . SER A 1 188 ? -13.250 3.153 14.823 1.00 96.88 188 SER A O 1
ATOM 1410 N N . ASN A 1 189 ? -13.189 4.072 16.875 1.00 97.12 189 ASN A N 1
ATOM 1411 C CA . ASN A 1 189 ? -12.205 5.103 16.546 1.00 97.12 189 ASN A CA 1
ATOM 1412 C C . ASN A 1 189 ? -10.865 4.476 16.149 1.00 97.12 189 ASN A C 1
ATOM 1414 O O . ASN A 1 189 ? -10.362 4.753 15.066 1.00 97.12 189 ASN A O 1
ATOM 1418 N N . ASN A 1 190 ? -10.348 3.539 16.948 1.00 96.75 190 ASN A N 1
ATOM 1419 C CA . ASN A 1 190 ? -9.101 2.841 16.628 1.00 96.75 190 ASN A CA 1
ATOM 1420 C C . ASN A 1 190 ? -9.192 2.063 15.304 1.00 96.75 190 ASN A C 1
ATOM 1422 O O . ASN A 1 190 ? -8.256 2.070 14.513 1.00 96.75 190 ASN A O 1
ATOM 1426 N N . LEU A 1 191 ? -10.317 1.394 15.029 1.00 96.94 191 LEU A N 1
ATOM 1427 C CA . LEU A 1 191 ? -10.513 0.695 13.754 1.00 96.94 191 LEU A CA 1
ATOM 1428 C C . LEU A 1 191 ? -10.557 1.661 12.567 1.00 96.94 191 LEU A C 1
ATOM 1430 O O . LEU A 1 191 ? -10.012 1.346 11.512 1.00 96.94 191 LEU A O 1
ATOM 1434 N N . THR A 1 192 ? -11.173 2.829 12.746 1.00 97.62 192 THR A N 1
ATOM 1435 C CA . THR A 1 192 ? -11.222 3.884 11.725 1.00 97.62 192 THR A CA 1
ATOM 1436 C C . THR A 1 192 ? -9.830 4.451 11.461 1.00 97.62 192 THR A C 1
ATOM 1438 O O . THR A 1 192 ? -9.420 4.567 10.310 1.00 97.62 192 THR A O 1
ATOM 1441 N N . ASP A 1 193 ? -9.067 4.742 12.513 1.00 97.06 193 ASP A N 1
ATOM 1442 C CA . ASP A 1 193 ? -7.694 5.234 12.395 1.00 97.06 193 ASP A CA 1
ATOM 1443 C C . ASP A 1 193 ? -6.790 4.204 11.711 1.00 97.06 193 ASP A C 1
ATOM 1445 O O . ASP A 1 193 ? -6.031 4.547 10.806 1.00 97.06 193 ASP A O 1
ATOM 1449 N N . LEU A 1 194 ? -6.912 2.927 12.089 1.00 97.31 194 LEU A N 1
ATOM 1450 C CA . LEU A 1 194 ? -6.180 1.829 11.464 1.00 97.31 194 LEU A CA 1
ATOM 1451 C C . LEU A 1 194 ? -6.512 1.694 9.969 1.00 97.31 194 LEU A C 1
ATOM 1453 O O . LEU A 1 194 ? -5.605 1.492 9.158 1.00 97.31 194 LEU A O 1
ATOM 1457 N N . GLU A 1 195 ? -7.792 1.800 9.606 1.00 97.50 195 GLU A N 1
ATOM 1458 C CA . GLU A 1 195 ? -8.242 1.783 8.211 1.00 97.50 195 GLU A CA 1
ATOM 1459 C C . GLU A 1 195 ? -7.653 2.960 7.434 1.00 97.50 195 GLU A C 1
ATOM 1461 O O . GLU A 1 195 ? -7.086 2.769 6.362 1.00 97.50 195 GLU A O 1
ATOM 1466 N N . ASN A 1 196 ? -7.698 4.165 8.002 1.00 97.44 196 ASN A N 1
ATOM 1467 C CA . ASN A 1 196 ? -7.115 5.350 7.383 1.00 97.44 196 ASN A CA 1
ATOM 1468 C C . ASN A 1 196 ? -5.606 5.183 7.159 1.00 97.44 196 ASN A C 1
ATOM 1470 O O . ASN A 1 196 ? -5.109 5.479 6.073 1.00 97.44 196 ASN A O 1
ATOM 1474 N N . THR A 1 197 ? -4.865 4.667 8.146 1.00 97.19 197 THR A N 1
ATOM 1475 C CA . THR A 1 197 ? -3.436 4.351 7.989 1.00 97.19 197 THR A CA 1
ATOM 1476 C C . THR A 1 197 ? -3.209 3.349 6.856 1.00 97.19 197 THR A C 1
ATOM 1478 O O . THR A 1 197 ? -2.337 3.57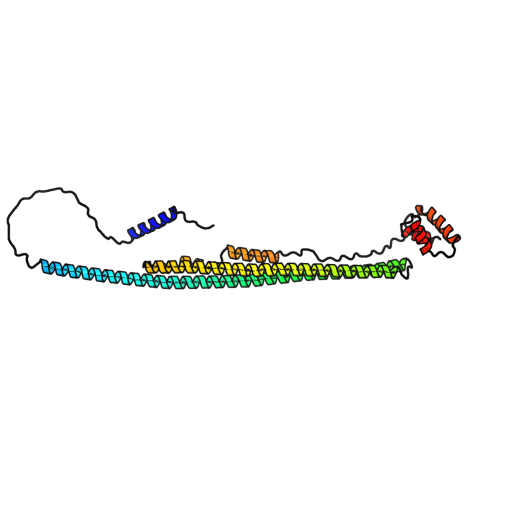1 6.016 1.00 97.19 197 THR A O 1
ATOM 1481 N N . TYR A 1 198 ? -4.013 2.287 6.788 1.00 98.25 198 TYR A N 1
ATOM 1482 C CA . TYR A 1 198 ? -3.913 1.272 5.741 1.00 98.25 198 TYR A CA 1
ATOM 1483 C C . TYR A 1 198 ? -4.186 1.831 4.344 1.00 98.25 198 TYR A C 1
ATOM 1485 O O . TYR A 1 198 ? -3.366 1.640 3.444 1.00 98.25 198 TYR A O 1
ATOM 1493 N N . GLN A 1 199 ? -5.272 2.584 4.171 1.00 98.00 199 GLN A N 1
ATOM 1494 C CA . GLN A 1 199 ? -5.623 3.198 2.891 1.00 98.00 199 GLN A CA 1
ATOM 1495 C C . GLN A 1 199 ? -4.575 4.224 2.446 1.00 98.00 199 GLN A C 1
ATOM 1497 O O . GLN A 1 199 ? -4.166 4.229 1.285 1.00 98.00 199 GLN A O 1
ATOM 1502 N N . ASN A 1 200 ? -4.054 5.035 3.372 1.00 97.88 200 ASN A N 1
ATOM 1503 C CA . ASN A 1 200 ? -2.973 5.979 3.082 1.00 97.88 200 ASN A CA 1
ATOM 1504 C C . ASN A 1 200 ? -1.688 5.264 2.645 1.00 97.88 200 ASN A C 1
ATOM 1506 O O . ASN A 1 200 ? -1.028 5.696 1.695 1.00 97.88 200 ASN A O 1
ATOM 1510 N N . ASN A 1 201 ? -1.335 4.159 3.307 1.00 97.75 201 ASN A N 1
ATOM 1511 C CA . ASN A 1 201 ? -0.176 3.353 2.933 1.00 97.75 201 ASN A CA 1
ATOM 1512 C C . ASN A 1 201 ? -0.373 2.683 1.564 1.00 97.75 201 ASN A C 1
ATOM 1514 O O . ASN A 1 201 ? 0.559 2.660 0.762 1.00 97.75 201 ASN A O 1
ATOM 1518 N N . LEU A 1 202 ? -1.579 2.191 1.266 1.00 98.00 202 LEU A N 1
ATOM 1519 C CA . LEU A 1 202 ? -1.914 1.585 -0.022 1.00 98.00 202 LEU A CA 1
ATOM 1520 C C . LEU A 1 202 ? -1.827 2.603 -1.168 1.00 98.00 202 LEU A C 1
ATOM 1522 O O . LEU A 1 202 ? -1.138 2.352 -2.157 1.00 98.00 202 LEU A O 1
ATOM 1526 N N . ALA A 1 203 ? -2.453 3.769 -1.003 1.00 98.12 203 ALA A N 1
ATOM 1527 C CA . ALA A 1 203 ? -2.400 4.855 -1.978 1.00 98.12 203 ALA A CA 1
ATOM 1528 C C . ALA A 1 203 ? -0.959 5.341 -2.202 1.00 98.12 203 ALA A C 1
ATOM 1530 O O . ALA A 1 203 ? -0.530 5.540 -3.339 1.00 98.12 203 ALA A O 1
ATOM 1531 N N . SER A 1 204 ? -0.177 5.457 -1.124 1.00 97.38 204 SER A N 1
ATOM 1532 C CA . SER A 1 204 ? 1.243 5.808 -1.211 1.00 97.38 204 SER A CA 1
ATOM 1533 C C . SER A 1 204 ? 2.034 4.754 -1.986 1.00 97.38 204 SER A C 1
ATOM 1535 O O . SER A 1 204 ? 2.848 5.112 -2.835 1.00 97.38 204 SER A O 1
ATOM 1537 N N . ALA A 1 205 ? 1.786 3.462 -1.749 1.00 97.31 205 ALA A N 1
ATOM 1538 C CA . ALA A 1 205 ? 2.454 2.378 -2.468 1.00 97.31 205 ALA A CA 1
ATOM 1539 C C . ALA A 1 205 ? 2.186 2.443 -3.981 1.00 97.31 205 ALA A C 1
ATOM 1541 O O . ALA A 1 205 ? 3.113 2.349 -4.788 1.00 97.31 205 ALA A O 1
ATOM 1542 N N . GLU A 1 206 ? 0.930 2.672 -4.367 1.00 97.06 206 GLU A N 1
ATOM 1543 C CA . GLU A 1 206 ? 0.530 2.824 -5.769 1.00 97.06 206 GLU A CA 1
ATOM 1544 C C . GLU A 1 206 ? 1.133 4.072 -6.416 1.00 97.06 206 GLU A C 1
ATOM 1546 O O . GLU A 1 206 ? 1.626 4.010 -7.543 1.00 97.06 206 GLU A O 1
ATOM 1551 N N . GLN A 1 207 ? 1.160 5.194 -5.696 1.00 97.12 207 GLN A N 1
ATOM 1552 C CA . GLN A 1 207 ? 1.776 6.421 -6.187 1.00 97.12 207 GLN A CA 1
ATOM 1553 C C . GLN A 1 207 ? 3.278 6.238 -6.441 1.00 97.12 207 GLN A C 1
ATOM 1555 O O . GLN A 1 207 ? 3.774 6.664 -7.484 1.00 97.12 207 GLN A O 1
ATOM 1560 N N . GLN A 1 208 ? 4.004 5.585 -5.525 1.00 95.62 208 GLN A N 1
ATOM 1561 C CA . GLN A 1 208 ? 5.434 5.307 -5.708 1.00 95.62 208 GLN A CA 1
ATOM 1562 C C . GLN A 1 208 ? 5.681 4.386 -6.907 1.00 95.62 208 GLN A C 1
ATOM 1564 O O . GLN A 1 208 ? 6.595 4.633 -7.690 1.00 95.62 208 GLN A O 1
ATOM 1569 N N . TYR A 1 209 ? 4.851 3.354 -7.081 1.00 97.38 209 TYR A N 1
ATOM 1570 C CA . TYR A 1 209 ? 4.927 2.471 -8.243 1.00 97.38 209 TYR A CA 1
ATOM 1571 C C . TYR A 1 209 ? 4.709 3.239 -9.556 1.00 97.38 209 TYR A C 1
ATOM 1573 O O . TYR A 1 209 ? 5.516 3.122 -10.476 1.00 97.38 209 TYR A O 1
ATOM 1581 N N . ASN A 1 210 ? 3.669 4.076 -9.628 1.00 96.25 210 ASN A N 1
ATOM 1582 C CA . ASN A 1 210 ? 3.365 4.865 -10.823 1.00 96.25 210 ASN A CA 1
ATOM 1583 C C . ASN A 1 210 ? 4.465 5.892 -11.139 1.00 96.25 210 ASN A C 1
ATOM 1585 O O . ASN A 1 210 ? 4.813 6.069 -12.306 1.00 96.25 210 ASN A O 1
ATOM 1589 N N . SER A 1 211 ? 5.041 6.536 -10.116 1.00 94.88 211 SER A N 1
ATOM 1590 C CA . SER A 1 211 ? 6.179 7.452 -10.284 1.00 94.88 211 SER A CA 1
ATOM 1591 C C . SER A 1 211 ? 7.386 6.725 -10.869 1.00 94.88 211 SER A C 1
ATOM 1593 O O . SER A 1 211 ? 7.946 7.165 -11.871 1.00 94.88 211 SER A O 1
ATOM 1595 N N . GLN A 1 212 ? 7.743 5.570 -10.300 1.00 94.69 212 GLN A N 1
ATOM 1596 C CA . GLN A 1 212 ? 8.883 4.792 -10.776 1.00 94.69 212 GLN A CA 1
ATOM 1597 C C . GLN A 1 212 ? 8.666 4.274 -12.203 1.00 94.69 212 GLN A C 1
ATOM 1599 O O . GLN A 1 212 ? 9.596 4.284 -13.006 1.00 94.69 212 GLN A O 1
ATOM 1604 N N . LEU A 1 213 ? 7.439 3.869 -12.545 1.00 94.81 213 LEU A N 1
ATOM 1605 C CA . LEU A 1 213 ? 7.093 3.444 -13.900 1.00 94.81 213 LEU A CA 1
ATOM 1606 C C . LEU A 1 213 ? 7.260 4.584 -14.918 1.00 94.81 213 LEU A C 1
ATOM 1608 O O . LEU A 1 213 ? 7.785 4.362 -16.009 1.00 94.81 213 LEU A O 1
ATOM 1612 N N . ALA A 1 214 ? 6.844 5.803 -14.565 1.00 95.06 214 ALA A N 1
ATOM 1613 C CA . ALA A 1 214 ? 7.009 6.979 -15.417 1.00 95.06 214 ALA A CA 1
ATOM 1614 C C . ALA A 1 214 ? 8.489 7.368 -15.589 1.00 95.06 214 ALA A C 1
ATOM 1616 O O . ALA A 1 214 ? 8.927 7.660 -16.703 1.00 95.06 214 ALA A O 1
ATOM 1617 N N . GLU A 1 215 ? 9.272 7.324 -14.508 1.00 92.38 215 GLU A N 1
ATOM 1618 C CA . GLU A 1 215 ? 10.722 7.548 -14.547 1.00 92.38 215 GLU A CA 1
ATOM 1619 C C . GLU A 1 215 ? 11.429 6.522 -15.439 1.00 92.38 215 GLU A C 1
ATOM 1621 O O . GLU A 1 215 ? 12.278 6.882 -16.258 1.00 92.38 215 GLU A O 1
ATOM 1626 N N . ASP A 1 216 ? 11.042 5.252 -15.332 1.00 92.69 216 ASP A N 1
ATOM 1627 C CA . ASP A 1 216 ? 11.610 4.173 -16.133 1.00 92.69 216 ASP A CA 1
ATOM 1628 C C . ASP A 1 216 ? 11.264 4.322 -17.614 1.00 92.69 216 ASP A C 1
ATOM 1630 O O . ASP A 1 216 ? 12.137 4.138 -18.465 1.00 92.69 216 ASP A O 1
ATOM 1634 N N . ALA A 1 217 ? 10.033 4.727 -17.933 1.00 93.75 217 ALA A N 1
ATOM 1635 C CA . ALA A 1 217 ? 9.623 5.018 -19.303 1.00 93.75 217 ALA A CA 1
ATOM 1636 C C . ALA A 1 217 ? 10.438 6.174 -19.914 1.00 93.75 217 ALA A C 1
ATOM 1638 O O . ALA A 1 217 ? 10.901 6.071 -21.052 1.00 93.75 217 ALA A O 1
ATOM 1639 N N . ALA A 1 218 ? 10.672 7.248 -19.153 1.00 94.56 218 ALA A N 1
ATOM 1640 C CA . ALA A 1 218 ? 11.492 8.372 -19.601 1.00 94.56 218 ALA A CA 1
ATOM 1641 C C . ALA A 1 218 ? 12.967 7.975 -19.791 1.00 94.56 218 ALA A C 1
ATOM 1643 O O . ALA A 1 218 ? 13.584 8.322 -20.801 1.00 94.56 218 ALA A O 1
ATOM 1644 N N . ALA A 1 219 ? 13.526 7.208 -18.850 1.00 92.06 219 ALA A N 1
ATOM 1645 C CA . ALA A 1 219 ? 14.896 6.710 -18.932 1.00 92.06 219 ALA A CA 1
ATOM 1646 C C . ALA A 1 219 ? 15.093 5.781 -20.139 1.00 92.06 219 ALA A C 1
ATOM 1648 O O . ALA A 1 219 ? 16.082 5.914 -20.864 1.00 92.06 219 ALA A O 1
ATOM 1649 N N . LYS A 1 220 ? 14.124 4.896 -20.403 1.00 94.31 220 LYS A N 1
ATOM 1650 C CA . LYS A 1 220 ? 14.122 4.027 -21.580 1.00 94.31 220 LYS A CA 1
ATOM 1651 C C . LYS A 1 220 ? 14.110 4.843 -22.872 1.00 94.31 220 LYS A C 1
ATOM 1653 O O . LYS A 1 220 ? 14.969 4.632 -23.723 1.00 94.31 220 LYS A O 1
ATOM 1658 N N . ALA A 1 221 ? 13.212 5.822 -22.993 1.00 95.25 221 ALA A N 1
ATOM 1659 C CA . ALA A 1 221 ? 13.129 6.677 -24.178 1.00 95.25 221 ALA A CA 1
ATOM 1660 C C . ALA A 1 221 ? 14.443 7.436 -24.449 1.00 95.25 221 ALA A C 1
ATOM 1662 O O . ALA A 1 221 ? 14.886 7.528 -25.595 1.00 95.25 221 ALA A O 1
ATOM 1663 N N . ALA A 1 222 ? 15.112 7.935 -23.404 1.00 93.69 222 ALA A N 1
ATOM 1664 C CA . ALA A 1 222 ? 16.416 8.584 -23.542 1.00 93.69 222 ALA A CA 1
ATOM 1665 C C . ALA A 1 222 ? 17.498 7.621 -24.068 1.00 93.69 222 ALA A C 1
ATOM 1667 O O . ALA A 1 222 ? 18.289 7.991 -24.938 1.00 93.69 222 ALA A O 1
ATOM 1668 N N . GLN A 1 223 ? 17.512 6.374 -23.587 1.00 92.88 223 GLN A N 1
ATOM 1669 C CA . GLN A 1 223 ? 18.438 5.344 -24.070 1.00 92.88 223 GLN A CA 1
ATOM 1670 C C . GLN A 1 223 ? 18.136 4.938 -25.519 1.00 92.88 223 GLN A C 1
ATOM 1672 O O . GLN A 1 223 ? 19.061 4.779 -26.313 1.00 92.88 223 GLN A O 1
ATOM 1677 N N . GLU A 1 224 ? 16.863 4.850 -25.907 1.00 93.12 224 GLU A N 1
ATOM 1678 C CA . GLU A 1 224 ? 16.471 4.592 -27.297 1.00 93.12 224 GLU A CA 1
ATOM 1679 C C . GLU A 1 224 ? 16.935 5.701 -28.252 1.00 93.12 224 GLU A C 1
ATOM 1681 O O . GLU A 1 224 ? 17.415 5.407 -29.350 1.00 93.12 224 GLU A O 1
ATOM 1686 N N . ILE A 1 225 ? 16.833 6.972 -27.844 1.00 94.44 225 ILE A N 1
ATOM 1687 C CA . ILE A 1 225 ? 17.351 8.109 -28.622 1.00 94.44 225 ILE A CA 1
ATOM 1688 C C . ILE A 1 225 ? 18.868 7.991 -28.799 1.00 94.44 225 ILE A C 1
ATOM 1690 O O . ILE A 1 225 ? 19.364 8.191 -29.909 1.00 94.44 225 ILE A O 1
ATOM 1694 N N . GLN A 1 226 ? 19.600 7.616 -27.744 1.00 90.69 226 GLN A N 1
ATOM 1695 C CA . GLN A 1 226 ? 21.046 7.411 -27.829 1.00 90.69 226 GLN A CA 1
ATOM 1696 C C . GLN A 1 226 ? 21.399 6.300 -28.824 1.00 90.69 226 GLN A C 1
ATOM 1698 O O . GLN A 1 226 ? 22.253 6.504 -29.682 1.00 90.69 226 GLN A O 1
ATOM 1703 N N . LEU A 1 227 ? 20.695 5.166 -28.780 1.00 92.25 227 LEU A N 1
ATOM 1704 C CA . LEU A 1 227 ? 20.904 4.072 -29.732 1.00 92.25 227 LEU A CA 1
ATOM 1705 C C . LEU A 1 227 ? 20.641 4.503 -31.180 1.00 92.25 227 LEU A C 1
ATOM 1707 O O . LEU A 1 227 ? 21.396 4.137 -32.079 1.00 92.25 227 LEU A O 1
ATOM 1711 N N . ARG A 1 228 ? 19.594 5.303 -31.419 1.00 90.69 228 ARG A N 1
ATOM 1712 C CA . ARG A 1 228 ? 19.303 5.853 -32.755 1.00 90.69 228 ARG A CA 1
ATOM 1713 C C . ARG A 1 228 ? 20.398 6.813 -33.227 1.00 90.69 228 ARG A C 1
ATOM 1715 O O . ARG A 1 228 ? 20.748 6.795 -34.403 1.00 90.69 228 ARG A O 1
ATOM 1722 N N . SER A 1 229 ? 20.950 7.620 -32.322 1.00 92.25 229 SER A N 1
ATOM 1723 C CA . SER A 1 229 ? 22.085 8.505 -32.611 1.00 92.25 229 SER A CA 1
ATOM 1724 C C . SER A 1 229 ? 23.351 7.713 -32.954 1.00 92.25 229 SER A C 1
ATOM 1726 O O . SER A 1 229 ? 24.028 8.026 -33.932 1.00 92.25 229 SER A O 1
ATOM 1728 N N . ASP A 1 230 ? 23.655 6.650 -32.205 1.00 89.06 230 ASP A N 1
ATOM 1729 C CA . ASP A 1 230 ? 24.806 5.781 -32.475 1.00 89.06 230 ASP A CA 1
ATOM 1730 C C . ASP A 1 230 ? 24.677 5.100 -33.845 1.00 89.06 230 ASP A C 1
ATOM 1732 O O . ASP A 1 230 ? 25.632 5.094 -34.622 1.00 89.06 230 ASP A O 1
ATOM 1736 N N . LEU A 1 231 ? 23.476 4.614 -34.184 1.00 90.00 231 LEU A N 1
ATOM 1737 C CA . LEU A 1 231 ? 23.182 4.051 -35.503 1.00 90.00 231 LEU A CA 1
ATOM 1738 C C . LEU A 1 231 ? 23.391 5.082 -36.622 1.00 90.00 231 LEU A C 1
ATOM 1740 O O . LEU A 1 231 ? 24.035 4.769 -37.621 1.00 90.00 231 LEU A O 1
ATOM 1744 N N . ALA A 1 232 ? 22.892 6.312 -36.452 1.00 89.50 232 ALA A N 1
ATOM 1745 C CA . ALA A 1 232 ? 23.054 7.387 -37.435 1.00 89.50 232 ALA A CA 1
ATOM 1746 C C . ALA A 1 232 ? 24.528 7.767 -37.666 1.00 89.50 232 ALA A C 1
ATOM 1748 O O . ALA A 1 232 ? 24.902 8.155 -38.771 1.00 89.50 232 ALA A O 1
ATOM 1749 N N . ASN A 1 233 ? 25.372 7.612 -36.643 1.00 90.06 233 ASN A N 1
ATOM 1750 C CA . ASN A 1 233 ? 26.812 7.852 -36.720 1.00 90.06 233 ASN A CA 1
ATOM 1751 C C . ASN A 1 233 ? 27.624 6.601 -37.115 1.00 90.06 233 ASN A C 1
ATOM 1753 O O . ASN A 1 233 ? 28.853 6.652 -37.098 1.00 90.06 233 ASN A O 1
ATOM 1757 N N . LEU A 1 234 ? 26.961 5.485 -37.458 1.00 84.44 234 LEU A N 1
ATOM 1758 C CA . LEU A 1 234 ? 27.581 4.186 -37.761 1.00 84.44 234 LEU A CA 1
ATOM 1759 C C . LEU A 1 234 ? 28.497 3.668 -36.634 1.00 84.44 234 LEU A C 1
ATOM 1761 O O . LEU A 1 234 ? 29.477 2.961 -36.874 1.00 84.44 234 LEU A O 1
ATOM 1765 N N . VAL A 1 235 ? 28.175 4.016 -35.386 1.00 83.44 235 VAL A N 1
ATOM 1766 C CA . VAL A 1 235 ? 28.924 3.616 -34.193 1.00 83.44 235 VAL A CA 1
ATOM 1767 C C . VAL A 1 235 ? 28.423 2.262 -33.700 1.00 83.44 235 VAL A C 1
ATOM 1769 O O . VAL A 1 235 ? 27.260 2.092 -33.342 1.00 83.44 235 VAL A O 1
ATOM 1772 N N . ALA A 1 236 ? 29.332 1.293 -33.624 1.00 79.88 236 ALA A N 1
ATOM 1773 C CA . ALA A 1 236 ? 29.050 -0.048 -33.125 1.00 79.88 236 ALA A CA 1
ATOM 1774 C C . ALA A 1 236 ? 29.511 -0.209 -31.667 1.00 79.88 236 ALA A C 1
ATOM 1776 O O . ALA A 1 236 ? 30.584 -0.747 -31.397 1.00 79.88 236 ALA A O 1
ATOM 1777 N N . ASN A 1 237 ? 28.688 0.249 -30.720 1.00 82.31 237 ASN A N 1
ATOM 1778 C CA . ASN A 1 237 ? 28.912 0.036 -29.286 1.00 82.31 237 ASN A CA 1
ATOM 1779 C C . ASN A 1 237 ? 28.116 -1.170 -28.763 1.00 82.31 237 ASN A C 1
ATOM 1781 O O . ASN A 1 237 ? 27.043 -1.494 -29.273 1.00 82.31 237 ASN A O 1
ATOM 1785 N N . SER A 1 238 ? 28.626 -1.821 -27.715 1.00 79.44 238 SER A N 1
ATOM 1786 C CA . SER A 1 238 ? 27.899 -2.842 -26.950 1.00 79.44 238 SER A CA 1
ATOM 1787 C C . SER A 1 238 ? 27.560 -2.289 -25.572 1.00 79.44 238 SER A C 1
ATOM 1789 O O . SER A 1 238 ? 28.459 -1.913 -24.821 1.00 79.44 238 SER A O 1
ATOM 1791 N N . TYR A 1 239 ? 26.272 -2.264 -25.233 1.00 81.44 239 TYR A N 1
ATOM 1792 C CA . TYR A 1 239 ? 25.779 -1.757 -23.948 1.00 81.44 239 TYR A CA 1
ATOM 1793 C C . TYR A 1 239 ? 25.323 -2.872 -22.995 1.00 81.44 239 TYR A C 1
ATOM 1795 O O . TYR A 1 239 ? 24.703 -2.600 -21.969 1.00 81.44 239 TYR A O 1
ATOM 1803 N N . SER A 1 240 ? 25.666 -4.131 -23.294 1.00 76.19 240 SER A N 1
ATOM 1804 C CA . SER A 1 240 ? 25.248 -5.316 -22.527 1.00 76.19 240 SER A CA 1
ATOM 1805 C C . SER A 1 240 ? 25.473 -5.174 -21.013 1.00 76.19 240 SER A C 1
ATOM 1807 O O . SER A 1 240 ? 24.556 -5.412 -20.230 1.00 76.19 240 SER A O 1
ATOM 1809 N N . ASP A 1 241 ? 26.650 -4.708 -20.582 1.00 77.38 241 ASP A N 1
ATOM 1810 C CA . ASP A 1 241 ? 26.959 -4.552 -19.152 1.00 77.38 241 ASP A CA 1
ATOM 1811 C C . ASP A 1 241 ? 26.197 -3.401 -18.481 1.00 77.38 241 ASP A C 1
ATOM 1813 O O . ASP A 1 241 ? 25.919 -3.457 -17.284 1.00 77.38 241 ASP A O 1
ATOM 1817 N N . MET A 1 242 ? 25.805 -2.378 -19.245 1.00 80.94 242 MET A N 1
ATOM 1818 C CA . MET A 1 242 ? 24.945 -1.304 -18.747 1.00 80.94 242 MET A CA 1
ATOM 1819 C C . MET A 1 242 ? 23.528 -1.830 -18.492 1.00 80.94 242 MET A C 1
ATOM 1821 O O . MET A 1 242 ? 22.951 -1.567 -17.437 1.00 80.94 242 MET A O 1
ATOM 1825 N N . TYR A 1 243 ? 22.995 -2.630 -19.420 1.00 86.19 243 TYR A N 1
ATOM 1826 C CA . TYR A 1 243 ? 21.637 -3.169 -19.337 1.00 86.19 243 TYR A CA 1
ATOM 1827 C C . TYR A 1 243 ? 21.472 -4.256 -18.273 1.00 86.19 243 TYR A C 1
ATOM 1829 O O . TYR A 1 243 ? 20.400 -4.355 -17.685 1.00 86.19 243 TYR A O 1
ATOM 1837 N N . LYS A 1 244 ? 22.530 -5.003 -17.931 1.00 81.62 244 LYS A N 1
ATOM 1838 C CA . LYS A 1 244 ? 22.504 -5.993 -16.833 1.00 81.62 244 LYS A CA 1
ATOM 1839 C C . LYS A 1 244 ? 22.139 -5.408 -15.466 1.00 81.62 244 LYS A C 1
ATOM 1841 O O . LYS A 1 244 ? 21.645 -6.143 -14.620 1.00 81.62 244 LYS A O 1
ATOM 1846 N N . ASN A 1 245 ? 22.374 -4.115 -15.244 1.00 80.06 245 ASN A N 1
ATOM 1847 C CA . ASN A 1 245 ? 22.100 -3.458 -13.962 1.00 80.06 245 ASN A CA 1
ATOM 1848 C C . ASN A 1 245 ? 20.717 -2.784 -13.905 1.00 80.06 245 ASN A C 1
ATOM 1850 O O . ASN A 1 245 ? 20.278 -2.373 -12.831 1.00 80.06 245 ASN A O 1
ATOM 1854 N N . ILE A 1 246 ? 20.016 -2.680 -15.040 1.00 82.88 246 ILE A N 1
ATOM 1855 C CA . ILE A 1 246 ? 18.670 -2.091 -15.125 1.00 82.88 246 ILE A CA 1
ATOM 1856 C C . ILE A 1 246 ? 17.599 -2.890 -14.360 1.00 82.88 246 ILE A C 1
ATOM 1858 O O . ILE A 1 246 ? 16.781 -2.237 -13.712 1.00 82.88 246 ILE A O 1
ATOM 1862 N N . PRO A 1 247 ? 17.568 -4.241 -14.363 1.00 81.38 247 PRO A N 1
ATOM 1863 C CA . PRO A 1 247 ? 16.575 -5.027 -13.634 1.00 81.38 247 PRO A CA 1
ATOM 1864 C C . PRO A 1 247 ? 16.877 -5.077 -12.128 1.00 81.38 247 PRO A C 1
ATOM 1866 O O . PRO A 1 247 ? 16.990 -6.132 -11.513 1.00 81.38 247 PRO A O 1
ATOM 1869 N N . THR A 1 248 ? 17.018 -3.905 -11.518 1.00 85.75 248 THR A N 1
ATOM 1870 C CA . THR A 1 248 ? 17.138 -3.709 -10.078 1.00 85.75 248 THR A CA 1
ATOM 1871 C C . THR A 1 248 ? 16.102 -2.683 -9.630 1.00 85.75 248 THR A C 1
ATOM 1873 O O . THR A 1 248 ? 15.803 -1.714 -10.336 1.00 85.75 248 THR A O 1
ATOM 1876 N N . LEU A 1 249 ? 15.507 -2.909 -8.456 1.00 85.31 249 LEU A N 1
ATOM 1877 C CA . LEU A 1 249 ? 14.663 -1.896 -7.829 1.00 85.31 249 LEU A CA 1
ATOM 1878 C C . LEU A 1 249 ? 15.547 -0.730 -7.396 1.00 85.31 249 LEU A C 1
ATOM 1880 O O . LEU A 1 249 ? 16.640 -0.937 -6.865 1.00 85.31 249 LEU A O 1
ATOM 1884 N N . THR A 1 250 ? 15.071 0.496 -7.599 1.00 88.94 250 THR A N 1
ATOM 1885 C CA . THR A 1 250 ? 15.796 1.660 -7.097 1.00 88.94 250 THR A CA 1
ATOM 1886 C C . THR A 1 250 ? 15.794 1.629 -5.569 1.00 88.94 250 THR A C 1
ATOM 1888 O O . THR A 1 250 ? 14.796 1.289 -4.929 1.00 88.94 250 THR A O 1
ATOM 1891 N N . GLU A 1 251 ? 16.924 1.995 -4.968 1.00 88.56 251 GLU A N 1
ATOM 1892 C CA . GLU A 1 251 ? 17.069 2.039 -3.509 1.00 88.56 251 GLU A CA 1
ATOM 1893 C C . GLU A 1 251 ? 16.036 2.979 -2.870 1.00 88.56 251 GLU A C 1
ATOM 1895 O O . GLU A 1 251 ? 15.486 2.685 -1.808 1.00 88.56 251 GLU A O 1
ATOM 1900 N N . ALA A 1 252 ? 15.714 4.078 -3.559 1.00 88.75 252 ALA A N 1
ATOM 1901 C CA . ALA A 1 252 ? 14.674 5.010 -3.151 1.00 88.75 252 ALA A CA 1
ATOM 1902 C C . ALA A 1 252 ? 13.290 4.341 -3.113 1.00 88.75 252 ALA A C 1
ATOM 1904 O O . ALA A 1 252 ? 12.625 4.405 -2.080 1.00 88.75 252 ALA A O 1
ATOM 1905 N N . TYR A 1 253 ? 12.878 3.657 -4.188 1.00 93.06 253 TYR A N 1
ATOM 1906 C CA . TYR A 1 253 ? 11.590 2.959 -4.244 1.00 93.06 253 TYR A CA 1
ATOM 1907 C C . TYR A 1 253 ? 11.488 1.879 -3.161 1.00 93.06 253 TYR A C 1
ATOM 1909 O O . TYR A 1 253 ? 10.536 1.874 -2.378 1.00 93.06 253 TYR A O 1
ATOM 1917 N N . ALA A 1 254 ? 12.503 1.016 -3.052 1.00 92.06 254 ALA A N 1
ATOM 1918 C CA . ALA A 1 254 ? 12.525 -0.063 -2.067 1.00 92.06 254 ALA A CA 1
ATOM 1919 C C . ALA A 1 254 ? 12.453 0.472 -0.624 1.00 92.06 254 ALA A C 1
ATOM 1921 O O . ALA A 1 254 ? 11.671 -0.024 0.190 1.00 92.06 254 ALA A O 1
ATOM 1922 N N . SER A 1 255 ? 13.205 1.536 -0.323 1.00 93.75 255 SER A N 1
ATOM 1923 C CA . SER A 1 255 ? 13.186 2.184 0.993 1.00 93.75 255 SER A CA 1
ATOM 1924 C C . SER A 1 255 ? 11.823 2.790 1.319 1.00 93.75 255 SER A C 1
ATOM 1926 O O . SER A 1 255 ? 11.365 2.704 2.458 1.00 93.75 255 SER A O 1
ATOM 1928 N N . GLN A 1 256 ? 11.157 3.410 0.339 1.00 94.31 256 GLN A N 1
ATOM 1929 C CA . GLN A 1 256 ? 9.825 3.976 0.546 1.00 94.31 256 GLN A CA 1
ATOM 1930 C C . GLN A 1 256 ? 8.800 2.876 0.814 1.00 94.31 256 GLN A C 1
ATOM 1932 O O . GLN A 1 256 ? 8.039 3.010 1.768 1.00 94.31 256 GLN A O 1
ATOM 1937 N N . MET A 1 257 ? 8.826 1.766 0.067 1.00 95.25 257 MET A N 1
ATOM 1938 C CA . MET A 1 257 ? 7.940 0.627 0.343 1.00 95.25 257 MET A CA 1
ATOM 1939 C C . MET A 1 257 ? 8.154 0.105 1.764 1.00 95.25 257 MET A C 1
ATOM 1941 O O . MET A 1 257 ? 7.198 -0.026 2.527 1.00 95.25 257 MET A O 1
ATOM 1945 N N . GLN A 1 258 ? 9.408 -0.082 2.178 1.00 95.25 258 GLN A N 1
ATOM 1946 C CA . GLN A 1 258 ? 9.728 -0.555 3.523 1.00 95.25 258 GLN A CA 1
ATOM 1947 C C . GLN A 1 258 ? 9.225 0.384 4.631 1.00 95.25 258 GLN A C 1
ATOM 1949 O O . GLN A 1 258 ? 8.757 -0.090 5.667 1.00 95.25 258 GLN A O 1
ATOM 1954 N N . LYS A 1 259 ? 9.260 1.707 4.424 1.00 96.56 259 LYS A N 1
ATOM 1955 C CA . LYS A 1 259 ? 8.684 2.668 5.380 1.00 96.56 259 LYS A CA 1
ATOM 1956 C C . LYS A 1 259 ? 7.171 2.530 5.511 1.00 96.56 259 LYS A C 1
ATOM 1958 O O . LYS A 1 259 ? 6.668 2.643 6.624 1.00 96.56 259 LYS A O 1
ATOM 1963 N N . LEU A 1 260 ? 6.455 2.271 4.416 1.00 96.50 260 LEU A N 1
ATOM 1964 C CA . LEU A 1 260 ? 5.005 2.037 4.458 1.00 96.50 260 LEU A CA 1
ATOM 1965 C C . LEU A 1 260 ? 4.686 0.783 5.281 1.00 96.50 260 LEU A C 1
ATOM 1967 O O . LEU A 1 260 ? 3.818 0.818 6.151 1.00 96.50 260 LEU A O 1
ATOM 1971 N N . LEU A 1 261 ? 5.445 -0.298 5.066 1.00 96.19 261 LEU A N 1
ATOM 1972 C CA . LEU A 1 261 ? 5.329 -1.527 5.858 1.00 96.19 261 LEU A CA 1
ATOM 1973 C C . LEU A 1 261 ? 5.604 -1.272 7.346 1.00 96.19 261 LEU A C 1
ATOM 1975 O O . LEU A 1 261 ? 4.860 -1.750 8.206 1.00 96.19 261 LEU A O 1
ATOM 1979 N N . ALA A 1 262 ? 6.664 -0.521 7.651 1.00 95.88 262 ALA A N 1
ATOM 1980 C CA . ALA A 1 262 ? 7.033 -0.181 9.019 1.00 95.88 262 ALA A CA 1
ATOM 1981 C C . ALA A 1 262 ? 5.959 0.677 9.699 1.00 95.88 262 ALA A C 1
ATOM 1983 O O . ALA A 1 262 ? 5.587 0.384 10.830 1.00 95.88 262 ALA A O 1
ATOM 1984 N N . ASN A 1 263 ? 5.412 1.677 9.001 1.00 95.25 263 ASN A N 1
ATOM 1985 C CA . ASN A 1 263 ? 4.314 2.509 9.494 1.00 95.25 263 ASN A CA 1
ATOM 1986 C C . ASN A 1 263 ? 3.081 1.656 9.838 1.00 95.25 263 ASN A C 1
ATOM 1988 O O . ASN A 1 263 ? 2.548 1.750 10.939 1.00 95.25 263 ASN A O 1
ATOM 1992 N N . GLN A 1 264 ? 2.679 0.751 8.939 1.00 95.69 264 GLN A N 1
ATOM 1993 C CA . GLN A 1 264 ? 1.536 -0.130 9.182 1.00 95.69 264 GLN A CA 1
ATOM 1994 C C . GLN A 1 264 ? 1.754 -1.075 10.370 1.00 95.69 264 GLN A C 1
ATOM 1996 O O . GLN A 1 264 ? 0.841 -1.294 11.165 1.00 95.69 264 GLN A O 1
ATOM 2001 N N . SER A 1 265 ? 2.954 -1.647 10.481 1.00 92.38 265 SER A N 1
ATOM 2002 C CA . SER A 1 265 ? 3.295 -2.615 11.531 1.00 92.38 265 SER A CA 1
ATOM 2003 C C . SER A 1 265 ? 3.489 -1.956 12.898 1.00 92.38 265 SER A C 1
ATOM 2005 O O . SER A 1 265 ? 3.270 -2.592 13.922 1.00 92.38 265 SER A O 1
ATOM 2007 N N . ALA A 1 266 ? 3.896 -0.685 12.916 1.00 93.25 266 ALA A N 1
ATOM 2008 C CA . ALA A 1 266 ? 4.066 0.113 14.125 1.00 93.25 266 ALA A CA 1
ATOM 2009 C C . ALA A 1 266 ? 2.767 0.790 14.593 1.00 93.25 266 ALA A C 1
ATOM 2011 O O . ALA A 1 266 ? 2.803 1.535 15.573 1.00 93.25 266 ALA A O 1
ATOM 2012 N N . TYR A 1 267 ? 1.636 0.563 13.911 1.00 93.94 267 TYR A N 1
ATOM 2013 C CA . TYR A 1 267 ? 0.356 1.125 14.327 1.00 93.94 267 TYR A CA 1
ATOM 2014 C C . TYR A 1 267 ? 0.042 0.726 15.775 1.00 93.94 267 TYR A C 1
ATOM 2016 O O . TYR A 1 267 ? -0.040 -0.459 16.108 1.00 93.94 267 TYR A O 1
ATOM 2024 N N . ALA A 1 268 ? -0.187 1.735 16.612 1.00 89.56 268 ALA A N 1
ATOM 2025 C CA . ALA A 1 268 ? -0.649 1.588 17.980 1.00 89.56 268 ALA A CA 1
ATOM 2026 C C . ALA A 1 268 ? -1.986 2.332 18.143 1.00 89.56 268 ALA A C 1
ATOM 2028 O O . ALA A 1 268 ? -2.123 3.438 17.612 1.00 89.56 268 ALA A O 1
ATOM 2029 N N . PRO A 1 269 ? -2.965 1.763 18.871 1.00 87.88 269 PRO A N 1
ATOM 2030 C CA . PRO A 1 269 ? -4.232 2.438 19.135 1.00 87.88 269 PRO A CA 1
ATOM 2031 C C . PRO A 1 269 ? -4.005 3.773 19.856 1.00 87.88 269 PRO A C 1
ATOM 2033 O O . PRO A 1 269 ? -3.210 3.838 20.795 1.00 87.88 269 PRO A O 1
ATOM 2036 N N . ALA A 1 270 ? -4.731 4.825 19.466 1.00 82.50 270 ALA A N 1
ATOM 2037 C CA . ALA A 1 270 ? -4.624 6.138 20.109 1.00 82.50 270 ALA A CA 1
ATOM 2038 C C . ALA A 1 270 ? -5.117 6.104 21.564 1.00 82.50 270 ALA A C 1
ATOM 2040 O O . ALA A 1 270 ? -4.598 6.810 22.430 1.00 82.50 270 ALA A O 1
ATOM 2041 N N . GLN A 1 271 ? -6.117 5.262 21.834 1.00 86.69 271 GLN A N 1
ATOM 2042 C CA . GLN A 1 271 ? -6.594 4.978 23.179 1.00 86.69 271 GLN A CA 1
ATOM 2043 C C . GLN A 1 271 ? -6.847 3.490 23.360 1.00 86.69 271 GLN A C 1
ATOM 2045 O O . GLN A 1 271 ? -7.439 2.819 22.517 1.00 86.69 271 GLN A O 1
ATOM 2050 N N . GLU A 1 272 ? -6.438 2.978 24.509 1.00 88.31 272 GLU A N 1
ATOM 2051 C CA . GLU A 1 272 ? -6.751 1.621 24.921 1.00 88.31 272 GLU A CA 1
ATOM 2052 C C . GLU A 1 272 ? -8.202 1.525 25.400 1.00 88.31 272 GLU A C 1
ATOM 2054 O O . GLU A 1 272 ? -8.626 2.297 26.260 1.00 88.31 272 GLU A O 1
ATOM 2059 N N . ALA A 1 273 ? -8.952 0.542 24.898 1.00 86.75 273 ALA A N 1
ATOM 2060 C CA . ALA A 1 273 ? -10.268 0.230 25.444 1.00 86.75 273 ALA A CA 1
ATOM 2061 C C . ALA A 1 273 ? -10.131 -0.251 26.899 1.00 86.75 273 ALA A C 1
ATOM 2063 O O . ALA A 1 273 ? -9.356 -1.170 27.178 1.00 86.75 273 ALA A O 1
ATOM 2064 N N . LYS A 1 274 ? -10.880 0.365 27.824 1.00 86.94 274 LYS A N 1
ATOM 2065 C CA . LYS A 1 274 ? -10.858 0.046 29.261 1.00 86.94 274 LYS A CA 1
ATOM 2066 C C . LYS A 1 274 ? -12.261 0.071 29.854 1.00 86.94 274 LYS A C 1
ATOM 2068 O O . LYS A 1 274 ? -13.090 0.892 29.464 1.00 86.94 274 LYS A O 1
ATOM 2073 N N . ALA A 1 275 ? -12.508 -0.816 30.816 1.00 82.50 275 ALA A N 1
ATOM 2074 C CA . ALA A 1 275 ? -13.697 -0.740 31.653 1.00 82.50 275 ALA A CA 1
ATOM 2075 C C . ALA A 1 275 ? -13.619 0.512 32.536 1.00 82.50 275 ALA A C 1
ATOM 2077 O O . ALA A 1 275 ? -12.620 0.730 33.218 1.00 82.50 275 ALA A O 1
ATOM 2078 N N . THR A 1 276 ? -14.666 1.334 32.513 1.00 82.75 276 THR A N 1
ATOM 2079 C CA . THR A 1 276 ? -14.753 2.570 33.308 1.00 82.75 276 THR A CA 1
ATOM 2080 C C . THR A 1 276 ? -15.722 2.439 34.478 1.00 82.75 276 THR A C 1
ATOM 2082 O O . THR A 1 276 ? -15.866 3.375 35.258 1.00 82.75 276 THR A O 1
ATOM 2085 N N . ASN A 1 277 ? -16.430 1.312 34.588 1.00 79.56 277 ASN A N 1
ATOM 2086 C CA . ASN A 1 277 ? -17.313 1.043 35.711 1.00 79.56 277 ASN A CA 1
ATOM 2087 C C . ASN A 1 277 ? -16.542 0.375 36.850 1.00 79.56 277 ASN A C 1
ATOM 2089 O O . ASN A 1 277 ? -16.132 -0.781 36.743 1.00 79.56 277 ASN A O 1
ATOM 2093 N N . ASP A 1 278 ? -16.378 1.099 37.951 1.00 74.25 278 ASP A N 1
ATOM 2094 C CA . ASP A 1 278 ? -15.714 0.584 39.143 1.00 74.25 278 ASP A CA 1
ATOM 2095 C C . ASP A 1 278 ? -16.580 -0.428 39.905 1.00 74.25 278 ASP A C 1
ATOM 2097 O O . ASP A 1 278 ? -17.818 -0.414 39.860 1.00 74.25 278 ASP A O 1
ATOM 2101 N N . VAL A 1 279 ? -15.907 -1.315 40.641 1.00 71.81 279 VAL A N 1
ATOM 2102 C CA . VAL A 1 279 ? -16.564 -2.254 41.553 1.00 71.81 279 VAL A CA 1
ATOM 2103 C C . VAL A 1 279 ? -17.030 -1.503 42.799 1.00 71.81 279 VAL A C 1
ATOM 2105 O O . VAL A 1 279 ? -16.214 -0.973 43.554 1.00 71.81 279 VAL A O 1
ATOM 2108 N N . VAL A 1 280 ? -18.335 -1.524 43.073 1.00 65.38 280 VAL A N 1
ATOM 2109 C CA . VAL A 1 280 ? -18.889 -1.099 44.362 1.00 65.38 280 VAL A CA 1
ATOM 2110 C C . VAL A 1 280 ? -18.400 -2.087 45.407 1.00 65.38 280 VAL A C 1
ATOM 2112 O O . VAL A 1 280 ? -18.781 -3.257 45.381 1.00 65.38 280 VAL A O 1
ATOM 2115 N N . LYS A 1 281 ? -17.511 -1.650 46.299 1.00 60.22 281 LYS A N 1
ATOM 2116 C CA . LYS A 1 281 ? -16.983 -2.497 47.371 1.00 60.22 281 LYS A CA 1
ATOM 2117 C C . LYS A 1 281 ? -18.074 -2.754 48.414 1.00 60.22 281 LYS A C 1
ATOM 2119 O O . LYS A 1 281 ? -18.842 -1.857 48.756 1.00 60.22 281 LYS A O 1
ATOM 2124 N N . ALA A 1 282 ? -18.148 -3.988 48.907 1.00 47.00 282 ALA A N 1
ATOM 2125 C CA . ALA A 1 282 ? -18.935 -4.286 50.095 1.00 47.00 282 ALA A CA 1
ATOM 2126 C C . ALA A 1 282 ? -18.218 -3.648 51.292 1.00 47.00 282 ALA A C 1
ATOM 2128 O O . ALA A 1 282 ? -17.090 -4.035 51.598 1.00 47.00 282 ALA A O 1
ATOM 2129 N N . ASN A 1 283 ? -18.841 -2.662 51.940 1.00 47.28 283 ASN A N 1
ATOM 2130 C CA . ASN A 1 283 ? -18.362 -2.187 53.230 1.00 47.28 283 ASN A CA 1
ATOM 2131 C C . ASN A 1 283 ? -18.914 -3.162 54.269 1.00 47.28 283 ASN A C 1
ATOM 2133 O O . ASN A 1 283 ? -19.998 -2.975 54.806 1.00 47.28 283 ASN A O 1
ATOM 2137 N N . THR A 1 284 ? -18.165 -4.234 54.516 1.00 42.47 284 THR A N 1
ATOM 2138 C CA . THR A 1 284 ? -18.360 -5.106 55.682 1.00 42.47 284 THR A CA 1
ATOM 2139 C C . THR A 1 284 ? -17.540 -4.629 56.877 1.00 42.47 284 THR A C 1
ATOM 2141 O O . THR A 1 284 ? -17.271 -5.418 57.780 1.00 42.47 284 THR A O 1
ATOM 2144 N N . GLU A 1 285 ? -17.110 -3.363 56.903 1.00 39.03 285 GLU A N 1
ATOM 2145 C CA . GLU A 1 285 ? -16.745 -2.752 58.177 1.00 39.03 285 GLU A CA 1
ATOM 2146 C C . GLU A 1 285 ? -18.035 -2.612 58.973 1.00 39.03 285 GLU A C 1
ATOM 2148 O O . GLU A 1 285 ? -18.820 -1.682 58.803 1.00 39.03 285 GLU A O 1
ATOM 2153 N N . SER A 1 286 ? -18.280 -3.629 59.796 1.00 39.25 286 SER A N 1
ATOM 2154 C CA . SER A 1 286 ? -19.182 -3.571 60.925 1.00 39.25 286 SER A CA 1
ATOM 2155 C C . SER A 1 286 ? -19.041 -2.196 61.570 1.00 39.25 286 SER A 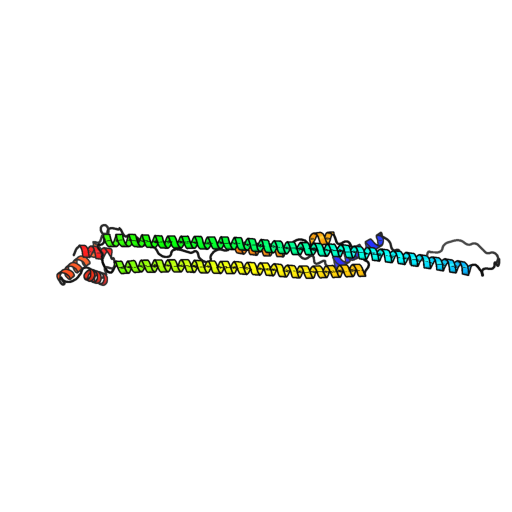C 1
ATOM 2157 O O . SER A 1 286 ? -17.968 -1.859 62.071 1.00 39.25 286 SER A O 1
ATOM 2159 N N . ALA A 1 287 ? -20.126 -1.425 61.612 1.00 43.84 287 ALA A N 1
ATOM 2160 C CA . ALA A 1 287 ? -20.233 -0.162 62.346 1.00 43.84 287 ALA A CA 1
ATOM 2161 C C . ALA A 1 287 ? -20.096 -0.343 63.881 1.00 43.84 287 ALA A C 1
ATOM 2163 O O . ALA A 1 287 ? -20.647 0.427 64.661 1.00 43.84 287 ALA A O 1
ATOM 2164 N N . LEU A 1 288 ? -19.408 -1.395 64.331 1.00 44.94 288 LEU A N 1
ATOM 2165 C CA . LEU A 1 288 ? -19.265 -1.815 65.719 1.00 44.94 288 LEU A CA 1
ATOM 2166 C C . LEU A 1 288 ? -17.851 -1.592 66.278 1.00 44.94 288 LEU A C 1
ATOM 2168 O O . LEU A 1 288 ? -17.682 -1.793 67.474 1.00 44.94 288 LEU A O 1
ATOM 2172 N N . ASP A 1 289 ? -16.870 -1.158 65.473 1.00 41.16 289 ASP A N 1
ATOM 2173 C CA . ASP A 1 289 ? -15.480 -0.948 65.940 1.00 41.16 289 ASP A CA 1
ATOM 2174 C C . ASP A 1 289 ? -14.939 0.481 65.723 1.00 41.16 289 ASP A C 1
ATOM 2176 O O . ASP A 1 289 ? -13.754 0.755 65.892 1.00 41.16 289 ASP A O 1
ATOM 2180 N N . GLN A 1 290 ? -15.803 1.436 65.361 1.00 53.88 290 GLN A N 1
ATOM 2181 C CA . GLN A 1 290 ? -15.438 2.855 65.375 1.00 53.88 290 GLN A CA 1
ATOM 2182 C C . GLN A 1 290 ? -15.916 3.501 66.682 1.00 53.88 290 GLN A C 1
ATOM 2184 O O . GLN A 1 290 ? -17.077 3.376 67.068 1.00 53.88 290 GLN A O 1
ATOM 2189 N N . ASP A 1 291 ? -15.022 4.219 67.368 1.00 57.31 291 ASP A N 1
ATOM 2190 C CA . ASP A 1 291 ? -15.358 5.004 68.558 1.00 57.31 291 ASP A CA 1
ATOM 2191 C C . ASP A 1 291 ? -16.309 6.162 68.188 1.00 57.31 291 ASP A C 1
ATOM 2193 O O . ASP A 1 291 ? -15.906 7.256 67.773 1.00 57.31 291 ASP A O 1
ATOM 2197 N N . TYR A 1 292 ? -17.612 5.903 68.319 1.00 67.38 292 TYR A N 1
ATOM 2198 C CA . TYR A 1 292 ? -18.681 6.873 68.085 1.00 67.38 292 TYR A CA 1
ATOM 2199 C C . TYR A 1 292 ? -19.026 7.701 69.337 1.00 67.38 292 TYR A C 1
ATOM 2201 O O . TYR A 1 292 ? -20.028 8.422 69.332 1.00 67.38 292 TYR A O 1
ATOM 2209 N N . SER A 1 293 ? -18.201 7.676 70.395 1.00 68.56 293 SER A N 1
ATOM 2210 C CA . SER A 1 293 ? -18.415 8.456 71.631 1.00 68.56 293 SER A CA 1
ATOM 2211 C C . SER A 1 293 ? -18.591 9.962 71.378 1.00 68.56 293 SER A C 1
ATOM 2213 O O . SER A 1 293 ? -19.399 10.624 72.041 1.00 68.56 293 SER A O 1
ATOM 2215 N N . LYS A 1 294 ? -17.934 10.494 70.337 1.00 75.06 294 LYS A N 1
ATOM 2216 C CA . LYS A 1 294 ? -18.066 11.886 69.866 1.00 75.06 294 LYS A CA 1
ATOM 2217 C C . LYS A 1 294 ? -19.476 12.268 69.392 1.00 75.06 294 LYS A C 1
ATOM 2219 O O . LYS A 1 294 ? -19.784 13.454 69.301 1.00 75.06 294 LYS A O 1
ATOM 2224 N N . TYR A 1 295 ? -20.343 11.291 69.117 1.00 77.56 295 TYR A N 1
ATOM 2225 C CA . TYR A 1 295 ? -21.726 11.513 68.684 1.00 77.56 295 TYR A CA 1
ATOM 2226 C C . TYR A 1 295 ? -22.768 11.353 69.803 1.00 77.56 295 TYR A C 1
ATOM 2228 O O . TYR A 1 295 ? -23.967 11.475 69.552 1.00 77.56 295 TYR A O 1
ATOM 2236 N N . SER A 1 296 ? -22.333 11.151 71.049 1.00 80.12 296 SER A N 1
ATOM 2237 C CA . SER A 1 296 ? -23.202 11.036 72.233 1.00 80.12 296 SER A CA 1
ATOM 2238 C C . SER A 1 296 ? -24.187 12.206 72.394 1.00 80.12 296 SER A C 1
ATOM 2240 O O . SER A 1 296 ? -25.356 11.996 72.723 1.00 80.12 296 SER A O 1
ATOM 2242 N N . ASN A 1 297 ? -23.759 13.431 72.076 1.00 83.06 297 ASN A N 1
ATOM 2243 C CA . ASN A 1 297 ? -24.623 14.616 72.093 1.00 83.06 297 ASN A CA 1
ATOM 2244 C C . ASN A 1 297 ? -25.765 14.525 71.065 1.00 83.06 297 ASN A C 1
ATOM 2246 O O . ASN A 1 297 ? -26.909 14.866 71.374 1.00 83.06 297 ASN A O 1
ATOM 2250 N N . TYR A 1 298 ? -25.477 14.011 69.866 1.00 85.25 298 TYR A N 1
ATOM 2251 C CA . TYR A 1 298 ? -26.470 13.818 68.806 1.00 85.25 298 TYR A CA 1
ATOM 2252 C C . TYR A 1 298 ? -27.428 12.670 69.120 1.00 85.25 298 TYR A C 1
ATOM 2254 O O . TYR A 1 298 ? -28.617 12.783 68.837 1.00 85.25 298 TYR A O 1
ATOM 2262 N N . LEU A 1 299 ? -26.951 11.615 69.787 1.00 86.62 299 LEU A N 1
ATOM 2263 C CA . LEU A 1 299 ? -27.803 10.552 70.316 1.00 86.62 299 LEU A CA 1
ATOM 2264 C C . LEU A 1 299 ? -28.789 11.084 71.365 1.00 86.62 299 LEU A C 1
ATOM 2266 O O . LEU A 1 299 ? -29.987 10.816 71.287 1.00 86.62 299 LEU A O 1
ATOM 2270 N N . GLY A 1 300 ? -28.307 11.872 72.330 1.00 86.75 300 GLY A N 1
ATOM 2271 C CA . GLY A 1 300 ? -29.164 12.492 73.343 1.00 86.75 300 GLY A CA 1
ATOM 2272 C C . GLY A 1 300 ? -30.211 13.431 72.735 1.00 86.75 300 GLY A C 1
ATOM 2273 O O . GLY A 1 300 ? -31.364 13.453 73.173 1.00 86.75 300 GLY A O 1
ATOM 2274 N N . TRP A 1 301 ? -29.832 14.177 71.698 1.00 90.44 301 TRP A N 1
ATOM 2275 C CA . TRP A 1 301 ? -30.751 15.015 70.935 1.00 90.44 301 TRP A CA 1
ATOM 2276 C C . TRP A 1 301 ? -31.782 14.183 70.154 1.00 90.44 301 TRP A C 1
ATOM 2278 O O . TRP A 1 301 ? -32.980 14.430 70.283 1.00 90.44 301 TRP A O 1
ATOM 2288 N N . ALA A 1 302 ? -31.359 13.144 69.433 1.00 85.94 302 ALA A N 1
ATOM 2289 C CA . ALA A 1 302 ? -32.251 12.300 68.642 1.00 85.94 302 ALA A CA 1
ATOM 2290 C C . ALA A 1 302 ? -33.260 11.526 69.515 1.00 85.94 302 ALA A C 1
ATOM 2292 O O . ALA A 1 302 ? -34.434 11.434 69.156 1.00 85.94 302 ALA A O 1
ATOM 2293 N N . LYS A 1 303 ? -32.867 11.096 70.727 1.00 89.06 303 LYS A N 1
ATOM 2294 C CA . LYS A 1 303 ? -33.795 10.526 71.729 1.00 89.06 303 LYS A CA 1
ATOM 2295 C C . LYS A 1 303 ? -34.892 11.511 72.128 1.00 89.06 303 LYS A C 1
ATOM 2297 O O . LYS A 1 303 ? -36.051 11.124 72.265 1.00 89.06 303 LYS A O 1
ATOM 2302 N N . LYS A 1 304 ? -34.554 12.796 72.290 1.00 89.38 304 LYS A N 1
ATOM 2303 C CA . LYS A 1 304 ? -35.543 13.850 72.579 1.00 89.38 304 LYS A CA 1
ATOM 2304 C C . LYS A 1 304 ? -36.466 14.097 71.389 1.00 89.38 304 LYS A C 1
ATOM 2306 O O . LYS A 1 304 ? -37.668 14.235 71.595 1.00 89.38 304 LYS A O 1
ATOM 2311 N N . VAL A 1 305 ? -35.933 14.117 70.166 1.00 87.19 305 VAL A N 1
ATOM 2312 C CA . VAL A 1 305 ? -36.739 14.276 68.943 1.00 87.19 305 VAL A CA 1
ATOM 2313 C C . VAL A 1 305 ? -37.762 13.149 68.822 1.00 87.19 305 VAL A C 1
ATOM 2315 O O . VAL A 1 305 ? -38.940 13.447 68.634 1.00 87.19 305 VAL A O 1
ATOM 2318 N N . ARG A 1 306 ? -37.343 11.891 69.021 1.00 87.12 306 ARG A N 1
ATOM 2319 C CA . ARG A 1 306 ? -38.230 10.717 68.953 1.00 87.12 306 ARG A CA 1
ATOM 2320 C C . ARG A 1 306 ? -39.281 10.708 70.060 1.00 87.12 306 ARG A C 1
ATOM 2322 O O . ARG A 1 306 ? -40.445 10.428 69.808 1.00 87.12 306 ARG A O 1
ATOM 2329 N N . LYS A 1 307 ? -38.896 11.093 71.280 1.00 86.56 307 LYS A N 1
ATOM 2330 C CA . LYS A 1 307 ? -39.827 11.209 72.411 1.00 86.56 307 LYS A CA 1
ATOM 2331 C C . LYS A 1 307 ? -40.878 12.307 72.205 1.00 86.56 307 LYS A C 1
ATOM 2333 O O . LYS A 1 307 ? -42.033 12.112 72.566 1.00 86.56 307 LYS A O 1
ATOM 2338 N N . ASN A 1 308 ? -40.482 13.452 71.651 1.00 88.69 308 ASN A N 1
ATOM 2339 C CA . ASN A 1 308 ? -41.384 14.586 71.436 1.00 88.69 308 ASN A CA 1
ATOM 2340 C C . ASN A 1 308 ? -42.232 14.436 70.163 1.00 88.69 308 ASN A C 1
ATOM 2342 O O . ASN A 1 308 ? -43.270 15.079 70.052 1.00 88.69 308 ASN A O 1
ATOM 2346 N N . ASN A 1 309 ? -41.802 13.591 69.222 1.00 84.56 309 ASN A N 1
ATOM 2347 C CA . ASN A 1 309 ? -42.486 13.330 67.958 1.00 84.56 309 ASN A CA 1
ATOM 2348 C C . ASN A 1 309 ? -42.584 11.810 67.729 1.00 84.56 309 ASN A C 1
ATOM 2350 O O . ASN A 1 309 ? -41.855 11.266 66.900 1.00 84.56 309 ASN A O 1
ATOM 2354 N N . PRO A 1 310 ? -43.479 11.106 68.446 1.00 78.00 310 PRO A N 1
ATOM 2355 C CA . PRO A 1 310 ? -43.558 9.641 68.417 1.00 78.00 310 PRO A CA 1
ATOM 2356 C C . PRO A 1 310 ? -43.951 9.044 67.053 1.00 78.00 310 PRO A C 1
ATOM 2358 O O . PRO A 1 310 ? -43.862 7.835 66.878 1.00 78.00 310 PRO A O 1
ATOM 2361 N N . GLY A 1 311 ? -44.379 9.868 66.090 1.00 77.69 311 GLY A N 1
ATOM 2362 C CA . GLY A 1 311 ? -44.677 9.449 64.716 1.00 77.69 311 GLY A CA 1
ATOM 2363 C C . GLY A 1 311 ? -43.524 9.616 63.721 1.00 77.69 311 GLY A C 1
ATOM 2364 O O . GLY A 1 311 ? -43.732 9.366 62.538 1.00 77.69 311 GLY A O 1
ATOM 2365 N N . TYR A 1 312 ? -42.345 10.084 64.149 1.00 82.75 312 TYR A N 1
ATOM 2366 C CA . TYR A 1 312 ? -41.207 10.259 63.243 1.00 82.75 312 TYR A CA 1
ATOM 2367 C C . TYR A 1 312 ? -40.551 8.918 62.915 1.00 82.75 312 TYR A C 1
ATOM 2369 O O . TYR A 1 312 ? -40.206 8.159 63.821 1.00 82.75 312 TYR A O 1
ATOM 2377 N N . THR A 1 313 ? -40.343 8.653 61.624 1.00 83.19 313 THR A N 1
ATOM 2378 C CA . THR A 1 313 ? -39.608 7.468 61.163 1.00 83.19 313 THR A CA 1
ATOM 2379 C C . THR A 1 313 ? -38.104 7.643 61.364 1.00 83.19 313 THR A C 1
ATOM 2381 O O . THR A 1 313 ? -37.589 8.766 61.419 1.00 83.19 313 THR A O 1
ATOM 2384 N N . ASP A 1 314 ? -37.369 6.533 61.423 1.00 79.06 314 ASP A N 1
ATOM 2385 C CA . ASP A 1 314 ? -35.911 6.572 61.572 1.00 79.06 314 ASP A CA 1
ATOM 2386 C C . ASP A 1 314 ? -35.232 7.312 60.402 1.00 79.06 314 ASP A C 1
ATOM 2388 O O . ASP A 1 314 ? -34.228 7.984 60.607 1.00 79.06 314 ASP A O 1
ATOM 2392 N N . GLU A 1 315 ? -35.826 7.316 59.203 1.00 77.12 315 GLU A N 1
ATOM 2393 C CA . GLU A 1 315 ? -35.368 8.098 58.039 1.00 77.12 315 GLU A CA 1
ATOM 2394 C C . GLU A 1 315 ? -35.557 9.609 58.212 1.00 77.12 315 GLU A C 1
ATOM 2396 O O . GLU A 1 315 ? -34.702 10.409 57.811 1.00 77.12 315 GLU A O 1
ATOM 2401 N N . GLN A 1 316 ? -36.660 10.025 58.838 1.00 79.75 316 GLN A N 1
ATOM 2402 C CA . GLN A 1 316 ? -36.885 11.430 59.169 1.00 79.75 316 GLN A CA 1
ATOM 2403 C C . GLN A 1 316 ? -35.870 11.891 60.216 1.00 79.75 316 GLN A C 1
ATOM 2405 O O . GLN A 1 316 ? -35.279 12.963 60.079 1.00 79.75 316 GLN A O 1
ATOM 2410 N N . ILE A 1 317 ? -35.582 11.054 61.213 1.00 81.75 317 ILE A N 1
ATOM 2411 C CA . ILE A 1 317 ? -34.561 11.342 62.223 1.00 81.75 317 ILE A CA 1
ATOM 2412 C C . ILE A 1 317 ? -33.152 11.321 61.602 1.00 81.75 317 ILE A C 1
ATOM 2414 O O . ILE A 1 317 ? -32.355 12.208 61.902 1.00 81.75 317 ILE A O 1
ATOM 2418 N N . ALA A 1 318 ? -32.858 10.401 60.677 1.00 78.50 318 ALA A N 1
ATOM 2419 C CA . ALA A 1 318 ? -31.604 10.345 59.916 1.00 78.50 318 ALA A CA 1
ATOM 2420 C C . ALA A 1 318 ? -31.363 11.630 59.112 1.00 78.50 318 ALA A C 1
ATOM 2422 O O . ALA A 1 318 ? -30.270 12.201 59.124 1.00 78.50 318 ALA A O 1
ATOM 2423 N N . THR A 1 319 ? -32.411 12.111 58.440 1.00 80.31 319 THR A N 1
ATOM 2424 C CA . THR A 1 319 ? -32.385 13.350 57.658 1.00 80.31 319 THR A CA 1
ATOM 2425 C C . THR A 1 319 ? -32.107 14.545 58.561 1.00 80.31 319 THR A C 1
ATOM 2427 O O . THR A 1 319 ? -31.249 15.373 58.247 1.00 80.31 319 THR A O 1
ATOM 2430 N N . LEU A 1 320 ? -32.766 14.616 59.719 1.00 84.00 320 LEU A N 1
ATOM 2431 C CA . LEU A 1 320 ? -32.529 15.692 60.672 1.00 84.00 320 LEU A CA 1
ATOM 2432 C C . LEU A 1 320 ? -31.128 15.603 61.299 1.00 84.00 320 LEU A C 1
ATOM 2434 O O . LEU A 1 320 ? -30.494 16.637 61.483 1.00 84.00 320 LEU A O 1
ATOM 2438 N N . LEU A 1 321 ? -30.598 14.406 61.571 1.00 83.75 321 LEU A N 1
ATOM 2439 C CA . LEU A 1 321 ? -29.214 14.211 62.026 1.00 83.75 321 LEU A CA 1
ATOM 2440 C C . LEU A 1 321 ? -28.202 14.706 60.983 1.00 83.75 321 LEU A C 1
ATOM 2442 O O . LEU A 1 321 ? -27.243 15.396 61.332 1.00 83.75 321 LEU A O 1
ATOM 2446 N N . ASN A 1 322 ? -28.451 14.433 59.700 1.00 78.69 322 ASN A N 1
ATOM 2447 C CA . ASN A 1 322 ? -27.622 14.918 58.596 1.00 78.69 322 ASN A CA 1
ATOM 2448 C C . ASN A 1 322 ? -27.669 16.451 58.460 1.00 78.69 322 ASN A C 1
ATOM 2450 O O . ASN A 1 322 ? -26.636 17.096 58.247 1.00 78.69 322 ASN A O 1
ATOM 2454 N N . GLN A 1 323 ? -28.854 17.045 58.632 1.00 80.75 323 GLN A N 1
ATOM 2455 C CA . GLN A 1 323 ? -29.040 18.500 58.651 1.00 80.75 323 GLN A CA 1
ATOM 2456 C C . GLN A 1 323 ? -28.379 19.155 59.871 1.00 80.75 323 GLN A C 1
ATOM 2458 O O . GLN A 1 323 ? -27.823 20.242 59.748 1.00 80.75 323 GLN A O 1
ATOM 2463 N N . ASN A 1 324 ? -28.366 18.471 61.018 1.00 78.75 324 ASN A N 1
ATOM 2464 C CA . ASN A 1 324 ? -27.729 18.936 62.252 1.00 78.75 324 ASN A CA 1
ATOM 2465 C C . ASN A 1 324 ? -26.219 18.634 62.320 1.00 78.75 324 ASN A C 1
ATOM 2467 O O . 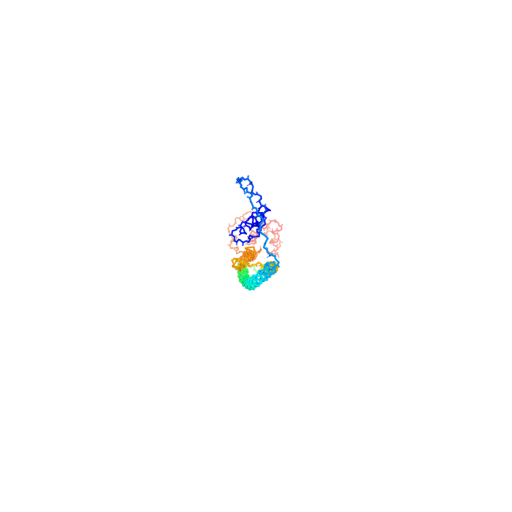ASN A 1 324 ? -25.600 18.870 63.351 1.00 78.75 324 ASN A O 1
ATOM 2471 N N . GLY A 1 325 ? -25.602 18.160 61.231 1.00 73.94 325 GLY A N 1
ATOM 2472 C CA . GLY A 1 325 ? -24.141 18.074 61.103 1.00 73.94 325 GLY A CA 1
ATOM 2473 C C . GLY A 1 325 ? -23.539 16.671 61.206 1.00 73.94 325 GLY A C 1
ATOM 2474 O O . GLY A 1 325 ? -22.332 16.521 61.007 1.00 73.94 325 GLY A O 1
ATOM 2475 N N . VAL A 1 326 ? -24.335 15.619 61.428 1.00 78.62 326 VAL A N 1
ATOM 2476 C CA . VAL A 1 326 ? -23.848 14.230 61.358 1.00 78.62 326 VAL A CA 1
ATOM 2477 C C . VAL A 1 326 ? -23.833 13.779 59.896 1.00 78.62 326 VAL A C 1
ATOM 2479 O O . VAL A 1 326 ? -24.804 13.242 59.382 1.00 78.62 326 VAL A O 1
ATOM 2482 N N . LYS A 1 327 ? -22.726 14.040 59.191 1.00 74.94 327 LYS A N 1
ATOM 2483 C CA . LYS A 1 327 ? -22.558 13.689 57.764 1.00 74.94 327 LYS A CA 1
ATOM 2484 C C . LYS A 1 327 ? -22.079 12.253 57.526 1.00 74.94 327 LYS A C 1
ATOM 2486 O O . LYS A 1 327 ? -22.167 11.763 56.405 1.00 74.94 327 LYS A O 1
ATOM 2491 N N . ASN A 1 328 ? -21.547 11.600 58.558 1.00 77.88 328 ASN A N 1
ATOM 2492 C CA . ASN A 1 328 ? -21.067 10.224 58.476 1.00 77.88 328 ASN A CA 1
ATOM 2493 C C . ASN A 1 328 ? -22.261 9.260 58.586 1.00 77.88 328 ASN A C 1
ATOM 2495 O O . ASN A 1 328 ? -22.967 9.270 59.593 1.00 77.88 328 ASN A O 1
ATOM 2499 N N . ALA A 1 329 ? -22.485 8.457 57.544 1.00 69.75 329 ALA A N 1
ATOM 2500 C CA . ALA A 1 329 ? -23.625 7.546 57.459 1.00 69.75 329 ALA A CA 1
ATOM 2501 C C . ALA A 1 329 ? -23.590 6.451 58.539 1.00 69.75 329 ALA A C 1
ATOM 2503 O O . ALA A 1 329 ? -24.628 6.138 59.118 1.00 69.75 329 ALA A O 1
ATOM 2504 N N . ASP A 1 330 ? -22.403 5.946 58.877 1.00 69.44 330 ASP A N 1
ATOM 2505 C CA . ASP A 1 330 ? -22.224 4.905 59.894 1.00 69.44 330 ASP A CA 1
ATOM 2506 C C . ASP A 1 330 ? -22.534 5.441 61.301 1.00 69.44 330 ASP A C 1
ATOM 2508 O O . ASP A 1 330 ? -23.177 4.772 62.106 1.00 69.44 330 ASP A O 1
ATOM 2512 N N . ALA A 1 331 ? -22.175 6.699 61.574 1.00 69.19 331 ALA A N 1
ATOM 2513 C CA . ALA A 1 331 ? -22.521 7.386 62.815 1.00 69.19 331 ALA A CA 1
ATOM 2514 C C . ALA A 1 331 ? -24.032 7.638 62.940 1.00 69.19 331 ALA A C 1
ATOM 2516 O O . ALA A 1 331 ? -24.585 7.520 64.032 1.00 69.19 331 ALA A O 1
ATOM 2517 N N . ILE A 1 332 ? -24.716 7.968 61.837 1.00 75.81 332 ILE A N 1
ATOM 2518 C CA . ILE A 1 332 ? -26.182 8.097 61.824 1.00 75.81 332 ILE A CA 1
ATOM 2519 C C . ILE A 1 332 ? -26.825 6.739 62.122 1.00 75.81 332 ILE A C 1
ATOM 2521 O O . ILE A 1 332 ? -27.687 6.661 62.995 1.00 75.81 332 ILE A O 1
ATOM 2525 N N . ALA A 1 333 ? -26.375 5.673 61.457 1.00 73.75 333 ALA A N 1
ATOM 2526 C CA . ALA A 1 333 ? -26.875 4.319 61.682 1.00 73.75 333 ALA A CA 1
ATOM 2527 C C . ALA A 1 333 ? -26.656 3.856 63.135 1.00 73.75 333 ALA A C 1
ATOM 2529 O O . ALA A 1 333 ? -27.580 3.337 63.762 1.00 73.75 333 ALA A O 1
ATOM 2530 N N . TYR A 1 334 ? -25.474 4.122 63.702 1.00 79.44 334 TYR A N 1
ATOM 2531 C CA . TYR A 1 334 ? -25.167 3.854 65.108 1.00 79.44 334 TYR A CA 1
ATOM 2532 C C . TYR A 1 334 ? -26.128 4.579 66.062 1.00 79.44 334 TYR A C 1
ATOM 2534 O O . TYR A 1 334 ? -26.644 3.969 66.997 1.00 79.44 334 TYR A O 1
ATOM 2542 N N . ILE A 1 335 ? -26.399 5.869 65.822 1.00 80.00 335 ILE A N 1
ATOM 2543 C CA . ILE A 1 335 ? -27.323 6.655 66.650 1.00 80.00 335 ILE A CA 1
ATOM 2544 C C . ILE A 1 335 ? -28.741 6.084 66.574 1.00 80.00 335 ILE A C 1
ATOM 2546 O O . ILE A 1 335 ? -29.362 5.896 67.617 1.00 80.00 335 ILE A O 1
ATOM 2550 N N . LEU A 1 336 ? -29.249 5.811 65.368 1.00 79.25 336 LEU A N 1
ATOM 2551 C CA . LEU A 1 336 ? -30.619 5.333 65.156 1.00 79.25 336 LEU A CA 1
ATOM 2552 C C . LEU A 1 336 ? -30.869 3.978 65.822 1.00 79.25 336 LEU A C 1
ATOM 2554 O O . LEU A 1 336 ? -31.905 3.799 66.452 1.00 79.25 336 LEU A O 1
ATOM 2558 N N . ASN A 1 337 ? -29.890 3.070 65.778 1.00 79.88 337 ASN A N 1
ATOM 2559 C CA . ASN A 1 337 ? -29.972 1.758 66.427 1.00 79.88 337 ASN A CA 1
ATOM 2560 C C . ASN A 1 337 ? -30.037 1.836 67.972 1.00 79.88 337 ASN A C 1
ATOM 2562 O O . ASN A 1 337 ? -30.310 0.842 68.639 1.00 79.88 337 ASN A O 1
ATOM 2566 N N . GLN A 1 338 ? -29.762 3.006 68.560 1.00 77.94 338 GLN A N 1
ATOM 2567 C CA . GLN A 1 338 ? -29.800 3.242 70.009 1.00 77.94 338 GLN A CA 1
ATOM 2568 C C . GLN A 1 338 ? -30.976 4.107 70.482 1.00 77.94 338 GLN A C 1
ATOM 2570 O O . GLN A 1 338 ? -31.059 4.410 71.684 1.00 77.94 338 GLN A O 1
ATOM 2575 N N . LEU A 1 339 ? -31.831 4.573 69.567 1.00 76.81 339 LEU A N 1
ATOM 2576 C CA . LEU A 1 339 ? -33.050 5.313 69.902 1.00 76.81 339 LEU A CA 1
ATOM 2577 C C . LEU A 1 339 ? -34.134 4.380 70.410 1.00 76.81 339 LEU A C 1
ATOM 2579 O O . LEU A 1 339 ? -35.064 4.905 71.068 1.00 76.81 339 LEU A O 1
#

pLDDT: mean 78.0, std 19.91, range [28.89, 98.25]

Sequence (339 aa):
MALNLTSKQLKTAMARGEALNRKYGLSSSNSKKTSTASTTKKKSTASTNVNSGASSYSQAQAAAEAQAAAEAEAERLRQQQERIAQRSYDSNMSALQQAYDQKTNLLKQNLDSTKGTLGNAYNTSKGNINAQSDKALKEAYVNRMLSQKNLAQNMAAQGISGGLSETTSAGLYNNYGNSRNNIEQTRSNNLTDLENTYQNNLASAEQQYNSQLAEDAAAKAAQEIQLRSDLANLVANSYSDMYKNIPTLTEAYASQMQKLLANQSAYAPAQEAKATNDVVKANTESALDQDYSKYSNYLGWAKKVRKNNPGYTDEQIATLLNQNGVKNADAIAYILNQL

Radius of gyration: 52.06 Å; chains: 1; bounding box: 123×29×152 Å